Protein AF-A0A151WJF3-F1 (afdb_monomer_lite)

Organism: NCBI:txid64791

pLDDT: mean 71.31, std 19.73, range [31.2, 98.19]

Secondary structure (DSSP, 8-state):
--BSS-HHHHHHHHHHTT----S-HHHHHHHHHHTT--GGGGTB--S-----------------------------------------HHHHHHHHHHHHHHHHHHHHHHHHHHHHHHHHHHHHS----TT--HHHHHHHHHHHHHHH----S-SS-HHHHHHHHHHHHHHTT--HHHHHHHHH--

Foldseek 3Di:
DDFPDDLVVLLVLCVVLVHDSDDDPVVSVVVCVVSVNDVVVRNDDDPDDDDDDDDDDDDDDDDDDDDDDDDDDDDDDDDDDDDDDPPDPVVVVVVVVVVVVVVVVVVVVVVVVVVVVVVVVVVPPPDPCPCPPVVVVVVVLVVLLVQLDQDPVPDPCPVVSVVSLVVCCVVVVDDPVSSCCSNPVD

Radius of gyration: 34.74 Å; chains: 1; bounding box: 53×50×110 Å

Sequence (186 aa):
MASLLTVAELKEKLKDAGLPTYGLKSEMISRLLNAGVPLEELKIMSAQEVTPEQQLDEGPQQATSIINTTIDPSTFRQRQGPSRVASNPTTTLAEQKVDLLRRERDVAQREAELLRRELEMLRVTPRPEASTPLRAKIRKWQELKDLIGEFNGTNWDFDRWEKQVQTLLSTYDLSNHEAKALVCSN

Structure (mmCIF, N/CA/C/O backbone):
data_AF-A0A151WJF3-F1
#
_entry.id   AF-A0A151WJF3-F1
#
loop_
_atom_site.group_PDB
_atom_site.id
_atom_site.type_symbol
_atom_site.label_atom_id
_atom_site.label_alt_id
_atom_site.label_comp_id
_atom_site.label_asym_id
_atom_site.label_entity_id
_atom_site.label_seq_id
_atom_site.pdbx_PDB_ins_code
_atom_site.Cartn_x
_atom_site.Cartn_y
_atom_site.Cartn_z
_atom_site.occupancy
_atom_site.B_iso_or_equiv
_atom_site.auth_seq_id
_atom_site.auth_comp_id
_atom_site.auth_asym_id
_atom_site.auth_atom_id
_atom_site.pdbx_PDB_model_num
ATOM 1 N N . MET A 1 1 ? 6.990 -11.179 9.693 1.00 52.62 1 MET A N 1
ATOM 2 C CA . MET A 1 1 ? 6.708 -12.519 10.250 1.00 52.62 1 MET A CA 1
ATOM 3 C C . MET A 1 1 ? 7.992 -13.063 10.853 1.00 52.62 1 MET A C 1
ATOM 5 O O . MET A 1 1 ? 8.936 -13.297 10.106 1.00 52.62 1 MET A O 1
ATOM 9 N N . ALA A 1 2 ? 8.075 -13.187 12.176 1.00 56.84 2 ALA A N 1
ATOM 10 C CA . ALA A 1 2 ? 9.242 -13.769 12.835 1.00 56.84 2 ALA A CA 1
ATOM 11 C C . ALA A 1 2 ? 8.946 -15.246 13.136 1.00 56.84 2 ALA A C 1
ATOM 13 O O . ALA A 1 2 ? 8.098 -15.548 13.966 1.00 56.84 2 ALA A O 1
ATOM 14 N N . SER A 1 3 ? 9.600 -16.165 12.420 1.00 66.81 3 SER A N 1
ATOM 15 C CA . SER A 1 3 ? 9.608 -17.588 12.791 1.00 66.81 3 SER A CA 1
ATOM 16 C C . SER A 1 3 ? 10.761 -17.843 13.758 1.00 66.81 3 SER A C 1
ATOM 18 O O . SER A 1 3 ? 11.869 -17.332 13.543 1.00 66.81 3 SER A O 1
ATOM 20 N N . LEU A 1 4 ? 10.504 -18.647 14.791 1.00 70.50 4 LEU A N 1
ATOM 21 C CA . LEU A 1 4 ? 11.505 -19.083 15.768 1.00 70.50 4 LEU A CA 1
ATOM 22 C C . LEU A 1 4 ? 12.488 -20.120 15.204 1.00 70.50 4 LEU A C 1
ATOM 24 O O . LEU A 1 4 ? 13.504 -20.383 15.837 1.00 70.50 4 LEU A O 1
ATOM 28 N N . LEU A 1 5 ? 12.224 -20.673 14.016 1.00 77.00 5 LEU A N 1
ATOM 29 C CA . LEU A 1 5 ? 13.125 -21.635 13.390 1.00 77.00 5 LEU A CA 1
ATOM 30 C C . LEU A 1 5 ? 14.404 -20.958 12.896 1.00 77.00 5 LEU A C 1
ATOM 32 O O . LEU A 1 5 ? 14.395 -19.873 12.298 1.00 77.00 5 LEU A O 1
ATOM 36 N N . THR A 1 6 ? 15.528 -21.614 13.123 1.00 86.06 6 THR A N 1
ATOM 37 C CA . THR A 1 6 ? 16.814 -21.247 12.543 1.00 86.06 6 THR A CA 1
ATOM 38 C C . THR A 1 6 ? 16.800 -21.487 11.030 1.00 86.06 6 THR A C 1
ATOM 40 O O . THR A 1 6 ? 15.989 -22.235 10.484 1.00 86.06 6 THR A O 1
ATOM 43 N N . VAL A 1 7 ? 17.717 -20.842 10.306 1.00 86.06 7 VAL A N 1
ATOM 44 C CA . VAL A 1 7 ? 17.839 -21.047 8.850 1.00 86.06 7 VAL A CA 1
ATOM 45 C C . VAL A 1 7 ? 18.190 -22.505 8.519 1.00 86.06 7 VAL A C 1
ATOM 47 O O . VAL A 1 7 ? 17.797 -22.990 7.463 1.00 86.06 7 VAL A O 1
ATOM 50 N N . ALA A 1 8 ? 18.891 -23.210 9.412 1.00 87.62 8 ALA A N 1
ATOM 51 C CA . ALA A 1 8 ? 19.227 -24.622 9.242 1.00 87.62 8 ALA A CA 1
ATOM 52 C C . ALA A 1 8 ? 17.974 -25.513 9.257 1.00 87.62 8 ALA A C 1
ATOM 54 O O . ALA A 1 8 ? 17.758 -26.258 8.305 1.00 87.62 8 ALA A O 1
ATOM 55 N N . GLU A 1 9 ? 17.106 -25.349 10.258 1.00 88.31 9 GLU A N 1
ATOM 56 C CA . GLU A 1 9 ? 15.843 -26.098 10.374 1.00 88.31 9 GLU A CA 1
ATOM 57 C C . GLU A 1 9 ? 14.903 -25.813 9.193 1.00 88.31 9 GLU A C 1
ATOM 59 O O . GLU A 1 9 ? 14.260 -26.711 8.654 1.00 88.31 9 GLU A O 1
ATOM 64 N N . LEU A 1 10 ? 14.861 -24.562 8.718 1.00 89.69 10 LEU A N 1
ATOM 65 C CA . LEU A 1 10 ? 14.083 -24.211 7.527 1.00 89.69 10 LEU A CA 1
ATOM 66 C C . LEU A 1 10 ? 14.630 -24.877 6.255 1.00 89.69 10 LEU A C 1
ATOM 68 O O . LEU A 1 10 ? 13.850 -25.246 5.379 1.00 89.69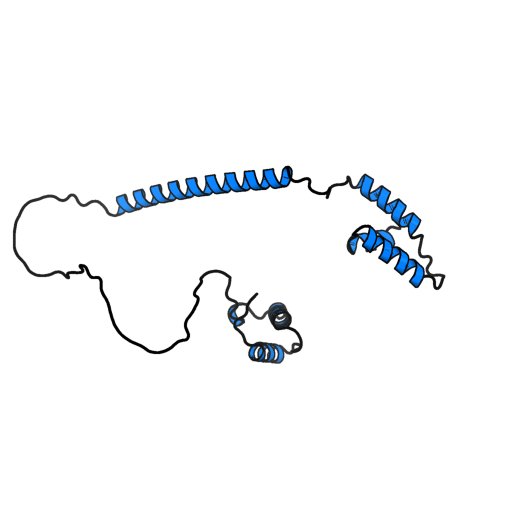 10 LEU A O 1
ATOM 72 N N . LYS A 1 11 ? 15.955 -25.034 6.128 1.00 92.38 11 LYS A N 1
ATOM 73 C CA . LYS A 1 11 ? 16.564 -25.746 4.991 1.00 92.38 11 LYS A CA 1
ATOM 74 C C . LYS A 1 11 ? 16.257 -27.236 5.030 1.00 92.38 11 LYS A C 1
ATOM 76 O O . LYS A 1 11 ? 16.020 -27.810 3.973 1.00 92.38 11 LYS A O 1
ATOM 81 N N . GLU A 1 12 ? 16.264 -27.835 6.214 1.00 91.56 12 GLU A N 1
ATOM 82 C CA . GLU A 1 12 ? 15.923 -29.243 6.413 1.00 91.56 12 GLU A CA 1
ATOM 83 C C . GLU A 1 12 ? 14.481 -29.516 5.979 1.00 91.56 12 GLU A C 1
ATOM 85 O O . GLU A 1 12 ? 14.264 -30.304 5.062 1.00 91.56 12 GLU A O 1
ATOM 90 N N . LYS A 1 13 ? 13.518 -28.731 6.481 1.00 88.56 13 LYS A N 1
ATOM 91 C CA . LYS A 1 13 ? 12.109 -28.850 6.071 1.00 88.56 13 LYS A CA 1
ATOM 92 C C . LYS A 1 13 ? 11.890 -28.637 4.571 1.00 88.56 13 LYS A C 1
ATOM 94 O O . LYS A 1 13 ? 11.081 -29.326 3.957 1.00 88.56 13 LYS A O 1
ATOM 99 N N . LEU A 1 14 ? 12.602 -27.688 3.957 1.00 92.94 14 LEU A N 1
ATOM 100 C CA . LEU A 1 14 ? 12.527 -27.481 2.506 1.00 92.94 14 LEU A CA 1
ATOM 101 C C . LEU A 1 14 ? 13.090 -28.677 1.732 1.00 92.94 14 LEU A C 1
ATOM 103 O O . LEU A 1 14 ? 12.526 -29.046 0.707 1.00 92.94 14 LEU A O 1
ATOM 107 N N . LYS A 1 15 ? 14.170 -29.293 2.220 1.00 93.81 15 LYS A N 1
ATOM 108 C CA . LYS A 1 15 ? 14.770 -30.477 1.602 1.00 93.81 15 LYS A CA 1
ATOM 109 C C . LYS A 1 15 ? 13.832 -31.683 1.682 1.00 93.81 15 LYS A C 1
ATOM 111 O O . LYS A 1 15 ? 13.667 -32.363 0.673 1.00 93.81 15 LYS A O 1
ATOM 116 N N . ASP A 1 16 ? 13.187 -31.892 2.827 1.00 90.88 16 ASP A N 1
ATOM 117 C CA . ASP A 1 16 ? 12.204 -32.965 3.024 1.00 90.88 16 ASP A CA 1
ATOM 118 C C . ASP A 1 16 ? 10.977 -32.785 2.121 1.00 90.88 16 ASP A C 1
ATOM 120 O O . ASP A 1 16 ? 10.446 -33.751 1.578 1.00 90.88 16 ASP A O 1
ATOM 124 N N . ALA A 1 17 ? 10.576 -31.533 1.885 1.00 88.50 17 ALA A N 1
ATOM 125 C CA . ALA A 1 17 ? 9.500 -31.179 0.965 1.00 88.50 17 ALA A CA 1
ATOM 126 C C . ALA A 1 17 ? 9.918 -31.170 -0.524 1.00 88.50 17 ALA A C 1
ATOM 128 O O . ALA A 1 17 ? 9.094 -30.867 -1.386 1.00 88.50 17 ALA A O 1
ATOM 129 N N . GLY A 1 18 ? 11.186 -31.454 -0.853 1.00 92.31 18 GLY A N 1
ATOM 130 C CA . GLY A 1 18 ? 11.698 -31.401 -2.229 1.00 92.31 18 GLY A CA 1
ATOM 131 C C . GLY A 1 18 ? 11.726 -29.989 -2.833 1.00 92.31 18 GLY A C 1
ATOM 132 O O . GLY A 1 18 ? 11.691 -29.831 -4.054 1.00 92.31 18 GLY A O 1
ATOM 133 N N . LEU A 1 19 ? 11.767 -28.954 -1.992 1.00 92.88 19 LEU A N 1
ATOM 134 C CA . LEU A 1 19 ? 11.714 -27.549 -2.383 1.00 92.88 19 LEU A CA 1
ATOM 135 C C . LEU A 1 19 ? 13.110 -26.910 -2.422 1.00 92.88 19 LEU A C 1
ATOM 137 O O . LEU A 1 19 ? 14.025 -27.322 -1.703 1.00 92.88 19 LEU A O 1
ATOM 141 N N . PRO A 1 20 ? 13.294 -25.834 -3.207 1.00 93.62 20 PRO A N 1
ATOM 142 C CA . PRO A 1 20 ? 14.572 -25.138 -3.256 1.00 93.62 20 PRO A CA 1
ATOM 143 C C . PRO A 1 20 ? 14.956 -24.502 -1.909 1.00 93.62 20 PRO A C 1
ATOM 145 O O . PRO A 1 20 ? 14.169 -23.758 -1.319 1.00 93.62 20 PRO A O 1
ATOM 148 N N . THR A 1 21 ? 16.195 -24.729 -1.457 1.00 93.75 21 THR A N 1
ATOM 149 C CA . THR A 1 21 ? 16.718 -24.319 -0.133 1.00 93.75 21 THR A CA 1
ATOM 150 C C . THR A 1 21 ? 17.497 -22.993 -0.126 1.00 93.75 21 THR A C 1
ATOM 152 O O . THR A 1 21 ? 18.108 -22.639 0.887 1.00 93.75 21 THR A O 1
ATOM 155 N N . TYR A 1 22 ? 17.548 -22.276 -1.252 1.00 91.12 22 TYR A N 1
ATOM 156 C CA . TYR A 1 22 ? 18.247 -20.989 -1.386 1.00 91.12 22 TYR A CA 1
ATOM 157 C C . TYR A 1 22 ? 17.318 -19.796 -1.120 1.00 91.12 22 TYR A C 1
ATOM 159 O O . TYR A 1 22 ? 16.115 -19.889 -1.353 1.00 91.12 22 TYR A O 1
ATOM 167 N N . GLY A 1 23 ? 17.870 -18.657 -0.704 1.00 90.69 23 GLY A N 1
ATOM 168 C CA . GLY A 1 23 ? 17.118 -17.410 -0.514 1.00 90.69 23 GLY A CA 1
ATOM 169 C C . GLY A 1 23 ? 17.085 -16.920 0.933 1.00 90.69 23 GLY A C 1
ATOM 170 O O . GLY A 1 23 ? 17.761 -17.461 1.811 1.00 90.69 23 GLY A O 1
ATOM 171 N N . LEU A 1 24 ? 16.315 -15.857 1.163 1.00 91.19 24 LEU A N 1
ATOM 172 C CA . LEU A 1 24 ? 16.157 -15.241 2.483 1.00 91.19 24 LEU A CA 1
ATOM 173 C C . LEU A 1 24 ? 15.243 -16.088 3.381 1.00 91.19 24 LEU A C 1
ATOM 175 O O . LEU A 1 24 ? 14.348 -16.786 2.907 1.00 91.19 24 LEU A O 1
ATOM 179 N N . LYS A 1 25 ? 15.411 -15.971 4.705 1.00 88.88 25 LYS A N 1
ATOM 180 C CA . LYS A 1 25 ? 14.593 -16.689 5.703 1.00 88.88 25 LYS A CA 1
ATOM 181 C C . LYS A 1 25 ? 13.081 -16.506 5.472 1.00 88.88 25 LYS A C 1
ATOM 183 O O . LYS A 1 25 ? 12.321 -17.458 5.608 1.00 88.88 25 LYS A O 1
ATOM 188 N N . SER A 1 26 ? 12.642 -15.310 5.082 1.00 89.31 26 SER A N 1
ATOM 189 C CA . SER A 1 26 ? 11.242 -15.003 4.748 1.00 89.31 26 SER A CA 1
ATOM 190 C C . SER A 1 26 ? 10.731 -15.738 3.501 1.00 89.31 26 SER A C 1
ATOM 192 O O . SER A 1 26 ? 9.595 -16.213 3.489 1.00 89.31 26 SER A O 1
ATOM 194 N N . GLU A 1 27 ? 11.559 -15.864 2.463 1.00 91.19 27 GLU A N 1
ATOM 195 C CA . GLU A 1 27 ? 11.219 -16.597 1.237 1.00 91.19 27 GLU A CA 1
ATOM 196 C C . GLU A 1 27 ? 11.117 -18.096 1.508 1.00 91.19 27 GLU A C 1
ATOM 198 O O . GLU A 1 27 ? 10.193 -18.754 1.035 1.00 91.19 27 GLU A O 1
ATOM 203 N N . MET A 1 28 ? 12.037 -18.623 2.318 1.00 91.25 28 MET A N 1
ATOM 204 C CA . MET A 1 28 ? 12.024 -20.016 2.760 1.00 91.25 28 MET A CA 1
ATOM 205 C C . MET A 1 28 ? 10.736 -20.356 3.518 1.00 91.25 28 MET A C 1
ATOM 207 O O . MET A 1 28 ? 10.091 -21.356 3.214 1.00 91.25 28 MET A O 1
ATOM 211 N N . ILE A 1 29 ? 10.317 -19.487 4.445 1.00 89.12 29 ILE A N 1
ATOM 212 C CA . ILE A 1 29 ? 9.042 -19.620 5.169 1.00 89.12 29 ILE A CA 1
ATOM 213 C C . ILE A 1 29 ? 7.860 -19.589 4.192 1.00 89.12 29 ILE A C 1
ATOM 215 O O . ILE A 1 29 ? 6.976 -20.434 4.269 1.00 89.12 29 ILE A O 1
ATOM 219 N N . SER A 1 30 ? 7.864 -18.659 3.233 1.00 89.88 30 SER A N 1
ATOM 220 C CA . SER A 1 30 ? 6.779 -18.525 2.251 1.00 89.88 30 SER A CA 1
ATOM 221 C C . SER A 1 30 ? 6.625 -19.776 1.378 1.00 89.88 30 SER A C 1
ATOM 223 O O . SER A 1 30 ? 5.507 -20.194 1.091 1.00 89.88 30 SER A O 1
ATOM 225 N N . ARG A 1 31 ? 7.736 -20.415 0.984 1.00 90.50 31 ARG A N 1
ATOM 226 C CA . ARG A 1 31 ? 7.706 -21.669 0.211 1.00 90.50 31 ARG A CA 1
ATOM 227 C C . ARG A 1 31 ? 7.114 -22.826 1.008 1.00 90.50 31 ARG A C 1
ATOM 229 O O . ARG A 1 31 ? 6.324 -23.578 0.450 1.00 90.50 31 ARG A O 1
ATOM 236 N N . LEU A 1 32 ? 7.453 -22.939 2.291 1.00 90.00 32 LEU A N 1
ATOM 237 C CA . LEU A 1 32 ? 6.879 -23.961 3.172 1.00 90.00 32 LEU A CA 1
ATOM 238 C C . LEU A 1 32 ? 5.368 -23.758 3.349 1.00 90.00 32 LEU A C 1
ATOM 240 O O . LEU A 1 32 ? 4.611 -24.718 3.239 1.00 90.00 32 LEU A O 1
ATOM 244 N N . LEU A 1 33 ? 4.921 -22.511 3.518 1.00 88.12 33 LEU A N 1
ATOM 245 C CA . LEU A 1 33 ? 3.493 -22.186 3.600 1.00 88.12 33 LEU A CA 1
ATOM 246 C C . LEU A 1 33 ? 2.743 -22.529 2.307 1.00 88.12 33 LEU A C 1
ATOM 248 O O . LEU A 1 33 ? 1.680 -23.141 2.356 1.00 88.12 33 LEU A O 1
ATOM 252 N N . ASN A 1 34 ? 3.317 -22.200 1.146 1.00 88.56 34 ASN A N 1
ATOM 253 C CA . ASN A 1 34 ? 2.724 -22.534 -0.153 1.00 88.56 34 ASN A CA 1
ATOM 254 C C . ASN A 1 34 ? 2.681 -24.045 -0.419 1.00 88.56 34 ASN A C 1
ATOM 256 O O . ASN A 1 34 ? 1.807 -24.514 -1.141 1.00 88.56 34 ASN A O 1
ATOM 260 N N . ALA A 1 35 ? 3.608 -24.803 0.165 1.00 86.62 35 ALA A N 1
ATOM 261 C CA . ALA A 1 35 ? 3.630 -26.260 0.095 1.00 86.62 35 ALA A CA 1
ATOM 262 C C . ALA A 1 35 ? 2.673 -26.938 1.092 1.00 86.62 35 ALA A C 1
ATOM 264 O O . ALA A 1 35 ? 2.626 -28.163 1.150 1.00 86.62 35 ALA A O 1
ATOM 265 N N . GLY A 1 36 ? 1.901 -26.160 1.859 1.00 82.31 36 GLY A N 1
ATOM 266 C CA . GLY A 1 36 ? 0.902 -26.677 2.792 1.00 82.31 36 GLY A CA 1
ATOM 267 C C . GLY A 1 36 ? 1.454 -27.057 4.166 1.00 82.31 36 GLY A C 1
ATOM 268 O O . GLY A 1 36 ? 0.751 -27.720 4.924 1.00 82.31 36 GLY A O 1
ATOM 269 N N . VAL A 1 37 ? 2.678 -26.640 4.512 1.00 80.44 37 VAL A N 1
ATOM 270 C CA . VAL A 1 37 ? 3.219 -26.838 5.864 1.00 80.44 37 VAL A CA 1
ATOM 271 C C . VAL A 1 37 ? 2.517 -25.867 6.822 1.00 80.44 37 VAL A C 1
ATOM 273 O O . VAL A 1 37 ? 2.593 -24.651 6.612 1.00 80.44 37 VAL A O 1
ATOM 276 N N . PRO A 1 38 ? 1.821 -26.360 7.863 1.00 71.06 38 PRO A N 1
ATOM 277 C CA . PRO A 1 38 ? 1.038 -25.513 8.755 1.00 71.06 38 PRO A CA 1
ATOM 278 C C . PRO A 1 38 ? 1.923 -24.567 9.583 1.00 71.06 38 PRO A C 1
ATOM 280 O O . PRO A 1 38 ? 3.043 -24.896 9.974 1.00 71.06 38 PRO A O 1
ATOM 283 N N . LEU A 1 39 ? 1.395 -23.378 9.886 1.00 68.62 39 LEU A N 1
ATOM 284 C CA . LEU A 1 39 ? 2.078 -22.326 10.659 1.00 68.62 39 LEU A CA 1
ATOM 285 C C . LEU A 1 39 ? 2.490 -22.790 12.072 1.00 68.62 39 LEU A C 1
ATOM 287 O O . LEU A 1 39 ? 3.539 -22.368 12.565 1.00 68.62 39 LEU A O 1
ATOM 291 N N . GLU A 1 40 ? 1.723 -23.704 12.678 1.00 64.12 40 GLU A N 1
ATOM 292 C CA . GLU A 1 40 ? 2.022 -24.363 13.960 1.00 64.12 40 GLU A CA 1
ATOM 293 C C . GLU A 1 40 ? 3.385 -25.067 13.956 1.00 64.12 40 GLU A C 1
ATOM 295 O O . GLU A 1 40 ? 4.162 -24.960 14.905 1.00 64.12 40 GLU A O 1
ATOM 300 N N . GLU A 1 41 ? 3.725 -25.725 12.848 1.00 62.44 41 GLU A N 1
ATOM 301 C CA . GLU A 1 41 ? 5.002 -26.414 12.658 1.00 62.44 41 GLU A CA 1
ATOM 302 C C . GLU A 1 41 ? 6.183 -25.464 12.429 1.00 62.44 41 GLU A C 1
ATOM 304 O O . GLU A 1 41 ? 7.346 -25.873 12.512 1.00 62.44 41 GLU A O 1
ATOM 309 N N . LEU A 1 42 ? 5.891 -24.207 12.100 1.00 63.12 42 LEU A N 1
ATOM 310 C CA . LEU A 1 42 ? 6.871 -23.146 11.888 1.00 63.12 42 LEU A CA 1
ATOM 311 C C . LEU A 1 42 ? 7.058 -22.277 13.135 1.00 63.12 42 LEU A C 1
ATOM 313 O O . LEU A 1 42 ? 7.841 -21.318 13.092 1.00 63.12 42 LEU A O 1
ATOM 317 N N . LYS A 1 43 ? 6.355 -22.617 14.230 1.00 65.06 43 LYS A N 1
ATOM 318 C CA . LYS A 1 43 ? 6.395 -21.941 15.532 1.00 65.06 43 LYS A CA 1
ATOM 319 C C . LYS A 1 43 ? 6.352 -20.417 15.359 1.00 65.06 43 LYS A C 1
ATOM 321 O O . LYS A 1 43 ? 7.144 -19.675 15.943 1.00 65.06 43 LYS A O 1
ATOM 326 N N . ILE A 1 44 ? 5.487 -19.964 14.448 1.00 58.56 44 ILE A N 1
ATOM 327 C CA . ILE A 1 44 ? 5.283 -18.548 14.157 1.00 58.56 44 ILE A CA 1
ATOM 328 C C . ILE A 1 44 ? 4.386 -18.020 15.266 1.00 58.56 44 ILE A C 1
ATOM 330 O O . ILE A 1 44 ? 3.196 -18.313 15.307 1.00 58.56 44 ILE A O 1
ATOM 334 N N . MET A 1 45 ? 4.980 -17.274 16.195 1.00 49.22 45 MET A N 1
ATOM 335 C CA . MET A 1 45 ? 4.217 -16.598 17.235 1.00 49.22 45 MET A CA 1
ATOM 336 C C . MET A 1 45 ? 3.306 -15.570 16.558 1.00 49.22 45 MET A C 1
ATOM 338 O O . MET A 1 45 ? 3.780 -14.598 15.963 1.00 49.22 45 MET A O 1
ATOM 342 N N . SER A 1 46 ? 1.995 -15.813 16.616 1.00 43.19 46 SER A N 1
ATOM 343 C CA . SER A 1 46 ? 0.999 -14.768 16.401 1.00 43.19 46 SER A CA 1
ATOM 344 C C . SER A 1 46 ? 1.251 -13.671 17.431 1.00 43.19 46 SER A C 1
ATOM 346 O O . SER A 1 46 ? 1.547 -13.955 18.591 1.00 43.19 46 SER A O 1
ATOM 348 N N . ALA A 1 47 ? 1.219 -12.423 16.979 1.00 48.38 47 ALA A N 1
ATOM 349 C CA . ALA A 1 47 ? 1.614 -11.257 17.748 1.00 48.38 47 ALA A CA 1
ATOM 350 C C . ALA A 1 47 ? 0.613 -10.950 18.876 1.00 48.38 47 ALA A C 1
ATOM 352 O O . ALA A 1 47 ? -0.187 -10.033 18.750 1.00 48.38 47 ALA A O 1
ATOM 353 N N . GLN A 1 48 ? 0.664 -11.690 19.983 1.00 44.16 48 GLN A N 1
ATOM 354 C CA . GLN A 1 48 ? 0.137 -11.248 21.272 1.00 44.16 48 GLN A CA 1
ATOM 355 C C . GLN A 1 48 ? 0.842 -12.015 22.408 1.00 44.16 48 GLN A C 1
ATOM 357 O O . GLN A 1 48 ? 0.911 -13.236 22.373 1.00 44.16 48 GLN A O 1
ATOM 362 N N . GLU A 1 49 ? 1.336 -11.260 23.396 1.00 45.75 49 GLU A N 1
ATOM 363 C CA . GLU A 1 49 ? 2.003 -11.672 24.654 1.00 45.75 49 GLU A CA 1
ATOM 364 C C . GLU A 1 49 ? 3.547 -11.795 24.677 1.00 45.75 49 GLU A C 1
ATOM 366 O O . GLU A 1 49 ? 4.164 -12.853 24.636 1.00 45.75 49 GLU A O 1
ATOM 371 N N . VAL A 1 50 ? 4.143 -10.598 24.743 1.00 45.06 50 VAL A N 1
ATOM 372 C CA . VAL A 1 50 ? 5.247 -10.091 25.591 1.00 45.06 50 VAL A CA 1
ATOM 373 C C . VAL A 1 50 ? 5.951 -11.069 26.556 1.00 45.06 50 VAL A C 1
ATOM 375 O O . VAL A 1 50 ? 5.336 -11.555 27.498 1.00 45.06 50 VAL A O 1
ATOM 378 N N . THR A 1 51 ? 7.287 -11.158 26.482 1.00 36.19 51 THR A N 1
ATOM 379 C CA . THR A 1 51 ? 8.175 -10.866 27.638 1.00 36.19 51 THR A CA 1
ATOM 380 C C . THR A 1 51 ? 9.627 -10.629 27.190 1.00 36.19 51 THR A C 1
ATOM 382 O O . THR A 1 51 ? 10.171 -11.452 26.451 1.00 36.19 51 THR A O 1
ATOM 385 N N . PRO A 1 52 ? 10.267 -9.514 27.591 1.00 47.16 52 PRO A N 1
ATOM 386 C CA . PRO A 1 52 ? 11.693 -9.291 27.403 1.00 47.16 52 PRO A CA 1
ATOM 387 C C . PRO A 1 52 ? 12.512 -9.800 28.607 1.00 47.16 52 PRO A C 1
ATOM 389 O O . PRO A 1 52 ? 12.062 -9.727 29.745 1.00 47.16 52 PRO A O 1
ATOM 392 N N . GLU A 1 53 ? 13.740 -10.223 28.289 1.00 43.16 53 GLU A N 1
ATOM 393 C CA . GLU A 1 53 ? 14.916 -10.433 29.155 1.00 43.16 53 GLU A CA 1
ATOM 394 C C . GLU A 1 53 ? 14.961 -11.663 30.081 1.00 43.16 53 GLU A C 1
ATOM 396 O O . GLU A 1 53 ? 14.114 -11.854 30.943 1.00 43.16 53 GLU A O 1
ATOM 401 N N . GLN A 1 54 ? 16.045 -12.448 29.980 1.00 39.44 54 GLN A N 1
ATOM 402 C CA . GLN A 1 54 ? 17.164 -12.353 30.937 1.00 39.44 54 GLN A CA 1
ATOM 403 C C . GLN A 1 54 ? 18.282 -13.373 30.628 1.00 39.44 54 GLN A C 1
ATOM 405 O O . GLN A 1 54 ? 18.117 -14.583 30.765 1.00 39.44 54 GLN A O 1
ATOM 410 N N . GLN A 1 55 ? 19.456 -12.853 30.257 1.00 45.50 55 GLN A N 1
ATOM 411 C CA . GLN A 1 55 ? 20.762 -13.447 30.559 1.00 45.50 55 GLN A CA 1
ATOM 412 C C . GLN A 1 55 ? 21.487 -12.473 31.496 1.00 45.50 55 GLN A C 1
ATOM 414 O O . GLN A 1 55 ? 21.616 -11.309 31.126 1.00 45.50 55 GLN A O 1
ATOM 419 N N . LEU A 1 56 ? 21.921 -12.974 32.661 1.00 39.75 56 LEU A N 1
ATOM 420 C CA . LEU A 1 56 ? 22.954 -12.515 33.623 1.00 39.75 56 LEU A CA 1
ATOM 421 C C . LEU A 1 56 ? 22.467 -12.970 35.014 1.00 39.75 56 LEU A C 1
ATOM 423 O O . LEU A 1 56 ? 21.394 -12.567 35.446 1.00 39.75 56 LEU A O 1
ATOM 427 N N . ASP A 1 57 ? 23.004 -14.046 35.585 1.00 37.44 57 ASP A N 1
ATOM 428 C CA . ASP A 1 57 ? 24.294 -14.167 36.292 1.00 37.44 57 ASP A CA 1
ATOM 429 C C . ASP A 1 57 ? 24.305 -13.514 37.693 1.00 37.44 57 ASP A C 1
ATOM 431 O O . ASP A 1 57 ? 23.616 -12.534 37.956 1.00 37.44 57 ASP A O 1
ATOM 435 N N . GLU A 1 58 ? 25.026 -14.174 38.596 1.00 42.97 58 GLU A N 1
ATOM 436 C CA . GLU A 1 58 ? 24.926 -14.246 40.060 1.00 42.97 58 GLU A CA 1
ATOM 437 C C . GLU A 1 58 ? 24.926 -12.943 40.896 1.00 42.97 58 GLU A C 1
ATOM 439 O O . GLU A 1 58 ? 25.585 -11.957 40.578 1.00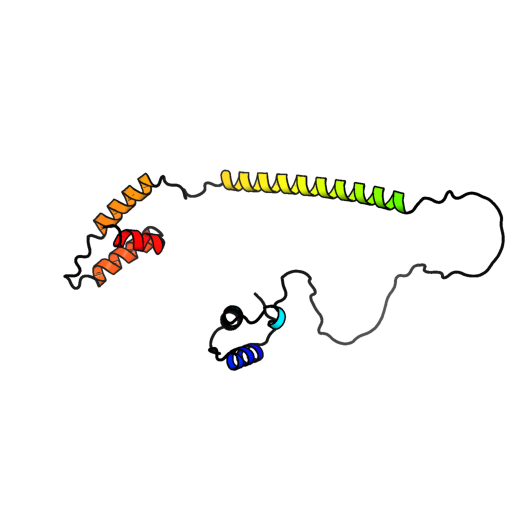 42.97 58 GLU A O 1
ATOM 444 N N . GLY A 1 59 ? 24.307 -13.015 42.092 1.00 31.20 59 GLY A N 1
ATOM 445 C CA . GLY A 1 59 ? 2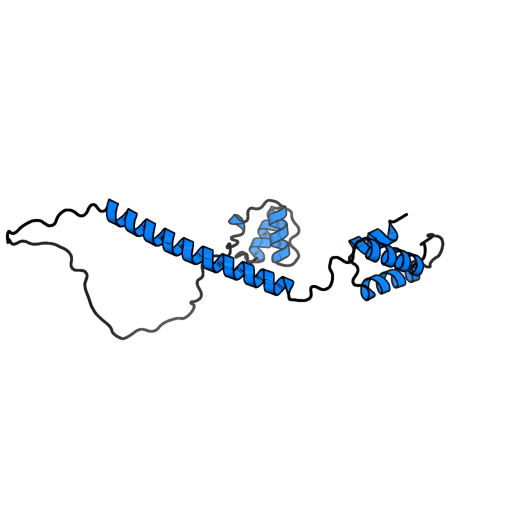4.640 -12.148 43.238 1.00 31.20 59 GLY A CA 1
ATOM 446 C C . GLY A 1 59 ? 23.489 -11.876 44.230 1.00 31.20 59 GLY A C 1
ATOM 447 O O . GLY A 1 59 ? 22.485 -11.293 43.827 1.00 31.20 59 GLY A O 1
ATOM 448 N N . PRO A 1 60 ? 23.592 -12.249 45.528 1.00 52.44 60 PRO A N 1
ATOM 449 C CA . PRO A 1 60 ? 22.483 -12.163 46.481 1.00 52.44 60 PRO A CA 1
ATOM 450 C C . PRO A 1 60 ? 22.536 -10.927 47.401 1.00 52.44 60 PRO A C 1
ATOM 452 O O . PRO A 1 60 ? 23.614 -10.442 47.728 1.00 52.44 60 PRO A O 1
ATOM 455 N N . GLN A 1 61 ? 21.354 -10.586 47.942 1.00 41.25 61 GLN A N 1
ATOM 456 C CA . GLN A 1 61 ? 21.061 -9.964 49.253 1.00 41.25 61 GLN A CA 1
ATOM 457 C C . GLN A 1 61 ? 20.407 -8.566 49.275 1.00 41.25 61 GLN A C 1
ATOM 459 O O . GLN A 1 61 ? 20.984 -7.585 48.827 1.00 41.25 61 GLN A O 1
ATOM 464 N N . GLN A 1 62 ? 19.284 -8.530 50.023 1.00 35.75 62 GLN A N 1
ATOM 465 C CA . GLN A 1 62 ? 18.752 -7.427 50.852 1.00 35.75 62 GLN A CA 1
ATOM 466 C C . GLN A 1 62 ? 18.107 -6.247 50.076 1.00 35.75 62 GLN A C 1
ATOM 468 O O . GLN A 1 62 ? 18.655 -5.767 49.104 1.00 35.75 62 GLN A O 1
ATOM 473 N N . ALA A 1 63 ? 16.934 -5.693 50.408 1.00 38.59 63 ALA A N 1
ATOM 474 C CA . ALA A 1 63 ? 16.190 -5.644 51.661 1.00 38.59 63 ALA A CA 1
ATOM 475 C C . ALA A 1 63 ? 14.712 -5.211 51.439 1.00 38.59 63 ALA A C 1
ATOM 477 O O . ALA A 1 63 ? 14.415 -4.382 50.585 1.00 38.59 63 ALA A O 1
ATOM 478 N N . THR A 1 64 ? 13.838 -5.717 52.321 1.00 35.44 64 THR A N 1
ATOM 479 C CA . THR A 1 64 ? 12.712 -5.033 53.014 1.00 35.44 64 THR A CA 1
ATOM 480 C C . THR A 1 64 ? 11.494 -4.481 52.258 1.00 35.44 64 THR A C 1
ATOM 482 O O . THR A 1 64 ? 11.540 -3.395 51.689 1.00 35.44 64 THR A O 1
ATOM 485 N N . SER A 1 65 ? 10.337 -5.124 52.482 1.00 39.97 65 SER A N 1
ATOM 486 C CA . SER A 1 65 ? 9.130 -4.580 53.171 1.00 39.97 65 SER A CA 1
ATOM 487 C C . SER A 1 65 ? 7.960 -5.554 52.927 1.00 39.97 65 SER A C 1
ATOM 489 O O . SER A 1 65 ? 7.451 -5.613 51.817 1.00 39.97 65 SER A O 1
ATOM 491 N N . ILE A 1 66 ? 7.669 -6.541 53.794 1.00 41.19 66 ILE A N 1
ATOM 492 C CA . ILE A 1 66 ? 6.850 -6.472 55.032 1.00 41.19 66 ILE A CA 1
ATOM 493 C C . ILE A 1 66 ? 5.528 -5.696 54.736 1.00 41.19 66 ILE A C 1
ATOM 495 O O . ILE A 1 66 ? 5.598 -4.526 54.390 1.00 41.19 66 ILE A O 1
ATOM 499 N N . ILE A 1 67 ? 4.298 -6.243 54.761 1.00 41.88 67 ILE A N 1
ATOM 500 C CA . ILE A 1 67 ? 3.529 -6.754 55.918 1.00 41.88 67 ILE A CA 1
ATOM 501 C C . ILE A 1 67 ? 2.162 -7.326 55.433 1.00 41.88 67 ILE A C 1
ATOM 503 O O . ILE A 1 67 ? 1.361 -6.584 54.876 1.00 41.88 67 ILE A O 1
ATOM 507 N N . ASN A 1 68 ? 1.912 -8.608 55.759 1.00 35.75 68 ASN A N 1
ATOM 508 C CA . ASN A 1 68 ? 0.677 -9.202 56.334 1.00 35.75 68 ASN A CA 1
ATOM 509 C C . ASN A 1 68 ? -0.604 -9.374 55.480 1.00 35.75 68 ASN A C 1
ATOM 511 O O . ASN A 1 68 ? -1.028 -8.474 54.777 1.00 35.75 68 ASN A O 1
ATOM 515 N N . THR A 1 69 ? -1.375 -10.465 55.566 1.00 38.41 69 THR A N 1
ATOM 516 C CA . THR A 1 69 ? -1.355 -11.638 56.455 1.00 38.41 69 THR A CA 1
ATOM 517 C C . THR A 1 69 ? -2.259 -12.714 55.848 1.00 38.41 69 THR A C 1
ATOM 519 O O . THR A 1 69 ? -3.459 -12.501 55.686 1.00 38.41 69 THR A O 1
ATOM 522 N N . THR A 1 70 ? -1.688 -13.885 55.581 1.00 42.97 70 THR A N 1
ATOM 523 C CA . THR A 1 70 ? -2.410 -15.155 55.466 1.00 42.97 70 THR A CA 1
ATOM 524 C C . THR A 1 70 ? -2.322 -15.821 56.834 1.00 42.97 70 THR A C 1
ATOM 526 O O . THR A 1 70 ? -1.225 -16.163 57.269 1.00 42.97 70 THR A O 1
ATOM 529 N N . ILE A 1 71 ? -3.448 -15.972 57.533 1.00 50.66 71 ILE A N 1
ATOM 530 C CA . ILE A 1 71 ? -3.558 -16.867 58.690 1.00 50.66 71 ILE A CA 1
ATOM 531 C C . ILE A 1 71 ? -4.650 -17.886 58.380 1.00 50.66 71 ILE A C 1
ATOM 533 O O . ILE A 1 71 ? -5.799 -17.538 58.113 1.00 50.66 71 ILE A O 1
ATOM 537 N N . ASP A 1 72 ? -4.207 -19.135 58.403 1.00 39.19 72 ASP A N 1
ATOM 538 C CA . ASP A 1 72 ? -4.954 -20.382 58.299 1.00 39.19 72 ASP A CA 1
ATOM 539 C C . ASP A 1 72 ? -5.896 -20.580 59.517 1.00 39.19 72 ASP A C 1
ATOM 541 O O . ASP A 1 72 ? -5.646 -20.019 60.592 1.00 39.19 72 ASP A O 1
ATOM 545 N N . PRO A 1 73 ? -6.982 -21.370 59.401 1.00 48.91 73 PRO A N 1
ATOM 546 C CA . PRO A 1 73 ? -8.009 -21.536 60.414 1.00 48.91 73 PRO A CA 1
ATOM 547 C C . PRO A 1 73 ? -7.755 -22.774 61.286 1.00 48.91 73 PRO A C 1
ATOM 549 O O . PRO A 1 73 ? -7.597 -23.876 60.775 1.00 48.91 73 PRO A O 1
ATOM 552 N N . SER A 1 74 ? -7.824 -22.623 62.611 1.00 39.50 74 SER A N 1
ATOM 553 C CA . SER A 1 74 ? -8.474 -23.564 63.550 1.00 39.50 74 SER A CA 1
ATOM 554 C C . SER A 1 74 ? -7.996 -23.323 64.977 1.00 39.50 74 SER A C 1
ATOM 556 O O . SER A 1 74 ? -6.832 -23.540 65.296 1.00 39.50 74 SER A O 1
ATOM 558 N N . THR A 1 75 ? -8.926 -22.946 65.858 1.00 43.47 75 THR A N 1
ATOM 559 C CA . THR A 1 75 ? -9.298 -23.692 67.082 1.00 43.47 75 THR A CA 1
ATOM 560 C C . THR A 1 75 ? -10.020 -22.751 68.058 1.00 43.47 75 THR A C 1
ATOM 562 O O . THR A 1 75 ? -9.415 -22.001 68.811 1.00 43.47 75 THR A O 1
ATOM 565 N N . PHE A 1 76 ? -11.353 -22.824 68.014 1.00 41.50 76 PHE A N 1
ATOM 566 C CA . PHE A 1 76 ? -12.263 -22.900 69.165 1.00 41.50 76 PHE A CA 1
ATOM 567 C C . PHE A 1 76 ? -12.164 -21.856 70.309 1.00 41.50 76 PHE A C 1
ATOM 569 O O . PHE A 1 76 ? -11.370 -22.007 71.230 1.00 41.50 76 PHE A O 1
ATOM 576 N N . ARG A 1 77 ? -13.125 -20.915 70.366 1.00 38.78 77 ARG A N 1
ATOM 577 C CA . ARG A 1 77 ? -14.131 -20.806 71.458 1.00 38.78 77 ARG A CA 1
ATOM 578 C C . ARG A 1 77 ? -15.119 -19.642 71.242 1.00 38.78 77 ARG A C 1
ATOM 580 O O . ARG A 1 77 ? -14.787 -18.476 71.380 1.00 38.78 77 ARG A O 1
ATOM 587 N N . GLN A 1 78 ? -16.372 -20.021 70.995 1.00 49.12 78 GLN A N 1
ATOM 588 C CA . GLN A 1 78 ? -17.550 -19.599 71.763 1.00 49.12 78 GLN A CA 1
ATOM 589 C C . GLN A 1 78 ? -17.759 -18.094 72.036 1.00 49.12 78 GLN A C 1
ATOM 591 O O . GLN A 1 78 ? -17.378 -17.581 73.085 1.00 49.12 78 GLN A O 1
ATOM 596 N N . ARG A 1 79 ? -18.579 -17.450 71.195 1.00 40.72 79 ARG A N 1
ATOM 597 C CA . ARG A 1 79 ? -19.628 -16.530 71.669 1.00 40.72 79 ARG A CA 1
ATOM 598 C C . ARG A 1 79 ? -20.768 -16.412 70.655 1.00 40.72 79 ARG A C 1
ATOM 600 O O . ARG A 1 79 ? -20.550 -16.288 69.458 1.00 40.72 79 ARG A O 1
ATOM 607 N N . GLN A 1 80 ? -21.979 -16.518 71.185 1.00 45.03 80 GLN A N 1
ATOM 608 C CA . GLN A 1 80 ? -23.265 -16.452 70.499 1.00 45.03 80 GLN A CA 1
ATOM 609 C C . GLN A 1 80 ? -23.601 -15.012 70.068 1.00 45.03 80 GLN A C 1
ATOM 611 O O . GLN A 1 80 ? -23.276 -14.074 70.794 1.00 45.03 80 GLN A O 1
ATOM 616 N N . GLY A 1 81 ? -24.327 -14.853 68.955 1.00 39.41 81 GLY A N 1
ATOM 617 C CA . GLY A 1 81 ? -25.083 -13.634 68.615 1.00 39.41 81 GLY A CA 1
ATOM 618 C C . GLY A 1 81 ? -25.224 -13.399 67.100 1.00 39.41 81 GLY A C 1
ATOM 619 O O . GLY A 1 81 ? -24.271 -13.680 66.384 1.00 39.41 81 GLY A O 1
ATOM 620 N N . PRO A 1 82 ? -26.391 -12.965 66.575 1.00 52.22 82 PRO A N 1
ATOM 621 C CA . PRO A 1 82 ? -26.997 -13.617 65.412 1.00 52.22 82 PRO A CA 1
ATOM 622 C C . PRO A 1 82 ? -26.963 -12.819 64.095 1.00 52.22 82 PRO A C 1
ATOM 624 O O . PRO A 1 82 ? -26.858 -11.600 64.071 1.00 52.22 82 PRO A O 1
ATOM 627 N N . SER A 1 83 ? -27.215 -13.556 63.008 1.00 49.06 83 SER A N 1
ATOM 628 C CA . SER A 1 83 ? -27.804 -13.081 61.749 1.00 49.06 83 SER A CA 1
ATOM 629 C C . SER A 1 83 ? -26.929 -12.202 60.843 1.00 49.06 83 SER A C 1
ATOM 631 O O . SER A 1 83 ? -27.174 -11.013 60.654 1.00 49.06 83 SER A O 1
ATOM 633 N N . ARG A 1 84 ? -25.951 -12.821 60.167 1.00 46.41 84 ARG A N 1
ATOM 634 C CA . ARG A 1 84 ? -25.561 -12.362 58.824 1.00 46.41 84 ARG A CA 1
ATOM 635 C C . ARG A 1 84 ? -26.434 -13.103 57.825 1.00 46.41 84 ARG A C 1
ATOM 637 O O . ARG A 1 84 ? -26.275 -14.302 57.618 1.00 46.41 84 ARG A O 1
ATOM 644 N N . VAL A 1 85 ? -27.382 -12.365 57.259 1.00 51.53 85 VAL A N 1
ATOM 645 C CA . VAL A 1 85 ? -28.154 -12.760 56.084 1.00 51.53 85 VAL A CA 1
ATOM 646 C C . VAL A 1 85 ? -27.159 -13.216 55.022 1.00 51.53 85 VAL A C 1
ATOM 648 O O . VAL A 1 85 ? -26.238 -12.476 54.675 1.00 51.53 85 VAL A O 1
ATOM 651 N N . ALA A 1 86 ? -27.308 -14.456 54.565 1.00 52.00 86 ALA A N 1
ATOM 652 C CA . ALA A 1 86 ? -26.554 -14.996 53.451 1.00 52.00 86 ALA A CA 1
ATOM 653 C C . ALA A 1 86 ? -26.790 -14.100 52.227 1.00 52.00 86 ALA A C 1
ATOM 655 O O . ALA A 1 86 ? -27.858 -14.125 51.620 1.00 52.00 86 ALA A O 1
ATOM 656 N N . SER A 1 87 ? -25.81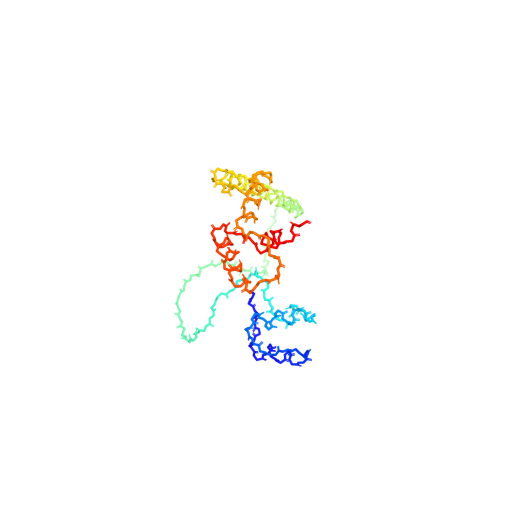3 -13.261 51.885 1.00 58.53 87 SER A N 1
ATOM 657 C CA . SER A 1 87 ? -25.795 -12.590 50.593 1.00 58.53 87 SER A CA 1
ATOM 658 C C . SER A 1 87 ? -25.511 -13.658 49.545 1.00 58.53 87 SER A C 1
ATOM 660 O O . SER A 1 87 ? -24.407 -14.203 49.491 1.00 58.53 87 SER A O 1
ATOM 662 N N . ASN A 1 88 ? -26.532 -13.990 48.759 1.00 57.50 88 ASN A N 1
ATOM 663 C CA . ASN A 1 88 ? -26.433 -14.924 47.646 1.00 57.50 88 ASN A CA 1
ATOM 664 C C . ASN A 1 88 ? -25.277 -14.487 46.718 1.00 57.50 88 ASN A C 1
ATOM 666 O O . ASN A 1 88 ? -25.345 -13.384 46.169 1.00 57.50 88 ASN A O 1
ATOM 670 N N . PRO A 1 89 ? -24.239 -15.317 46.497 1.00 59.81 89 PRO A N 1
ATOM 671 C CA . PRO A 1 89 ? -23.096 -14.967 45.639 1.00 59.81 89 PRO A CA 1
ATOM 672 C C . PRO A 1 89 ? -23.498 -14.729 44.171 1.00 59.81 89 PRO A C 1
ATOM 674 O O . PRO A 1 89 ? -22.742 -14.170 43.379 1.00 59.81 89 PRO A O 1
ATOM 677 N N . THR A 1 90 ? -24.713 -15.130 43.794 1.00 57.81 90 THR A N 1
ATOM 678 C CA . THR A 1 90 ? -25.281 -14.925 42.461 1.00 57.81 90 THR A CA 1
ATOM 679 C C . THR A 1 90 ? -25.656 -13.465 42.196 1.00 57.81 90 THR A C 1
ATOM 681 O O . THR A 1 90 ? -25.511 -13.000 41.067 1.00 57.81 90 THR A O 1
ATOM 684 N N . THR A 1 91 ? -26.101 -12.719 43.216 1.00 61.12 91 THR A N 1
ATOM 685 C CA . THR A 1 91 ? -26.504 -11.309 43.059 1.00 61.12 91 THR A CA 1
ATOM 686 C C . THR A 1 91 ? -25.292 -10.421 42.784 1.00 61.12 91 THR A C 1
ATOM 688 O O . THR A 1 91 ? -25.325 -9.594 41.879 1.00 61.12 91 THR A O 1
ATOM 691 N N . THR A 1 92 ? -24.176 -10.671 43.473 1.00 74.94 92 THR A N 1
ATOM 692 C CA . THR A 1 92 ? -22.934 -9.906 43.296 1.00 74.94 92 THR A CA 1
ATOM 693 C C . THR A 1 92 ? -22.323 -10.090 41.908 1.00 74.94 92 THR A C 1
ATOM 695 O O . THR A 1 92 ? -21.745 -9.160 41.356 1.00 74.94 92 THR A O 1
ATOM 698 N N . LEU A 1 93 ? -22.467 -11.275 41.306 1.00 82.31 93 LEU A N 1
ATOM 699 C CA . LEU A 1 93 ? -21.938 -11.544 39.967 1.00 82.31 93 LEU A CA 1
ATOM 700 C C . LEU A 1 93 ? -22.773 -10.854 38.878 1.00 82.31 93 LEU A C 1
ATOM 702 O O . LEU A 1 93 ? -22.227 -10.352 37.895 1.00 82.31 93 LEU A O 1
ATOM 706 N N . ALA A 1 94 ? -24.093 -10.782 39.069 1.00 87.56 94 ALA A N 1
ATOM 707 C CA . ALA A 1 94 ? -24.977 -10.033 38.184 1.00 87.56 94 ALA A CA 1
ATOM 708 C C . ALA A 1 94 ? -24.677 -8.525 38.228 1.00 87.56 94 ALA A C 1
ATOM 710 O O . ALA A 1 94 ? -24.586 -7.892 37.178 1.00 87.56 94 ALA A O 1
ATOM 711 N N . GLU A 1 95 ? -24.449 -7.968 39.419 1.00 88.00 95 GLU A N 1
ATOM 712 C CA . GLU A 1 95 ? -24.050 -6.566 39.601 1.00 88.00 95 GLU A CA 1
ATOM 713 C C . GLU A 1 95 ? -22.698 -6.269 38.933 1.00 88.00 95 GLU A C 1
ATOM 715 O O . GLU A 1 95 ? -22.591 -5.330 38.144 1.00 88.00 95 GLU A O 1
ATOM 720 N N . GLN A 1 96 ? -21.694 -7.129 39.138 1.00 90.94 96 GLN A N 1
ATOM 721 C CA . GLN A 1 96 ? -20.388 -7.000 38.480 1.00 90.94 96 GLN A CA 1
ATO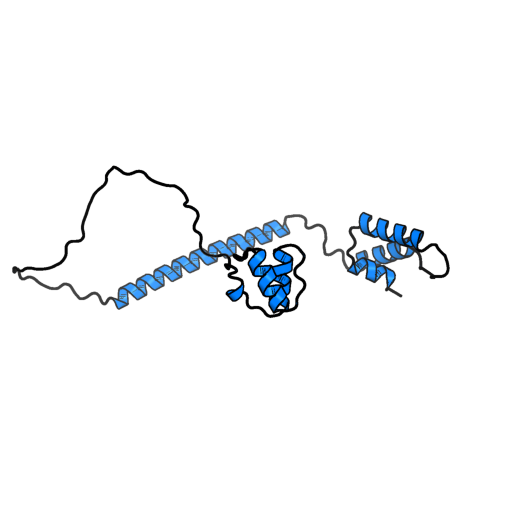M 722 C C . GLN A 1 96 ? -20.490 -7.050 36.949 1.00 90.94 96 GLN A C 1
ATOM 724 O O . GLN A 1 96 ? -19.813 -6.290 36.254 1.00 90.94 96 GLN A O 1
ATOM 729 N N . LYS A 1 97 ? -21.354 -7.912 36.402 1.00 93.38 97 LYS A N 1
ATOM 730 C CA . LYS A 1 97 ? -21.577 -8.004 34.954 1.00 93.38 97 LYS A CA 1
ATOM 731 C C . LYS A 1 97 ? -22.222 -6.738 34.390 1.00 93.38 97 LYS A C 1
ATOM 733 O O . LYS A 1 97 ? -21.839 -6.294 33.311 1.00 93.38 97 LYS A O 1
ATOM 738 N N . VAL A 1 98 ? -23.175 -6.142 35.106 1.00 94.50 98 VAL A N 1
ATOM 739 C CA . VAL A 1 98 ? -23.796 -4.870 34.700 1.00 94.50 98 VAL A CA 1
ATOM 740 C C . VAL A 1 98 ? -22.764 -3.743 34.681 1.00 94.50 98 VAL A C 1
ATOM 742 O O . VAL A 1 98 ? -22.734 -2.960 33.730 1.00 94.50 98 VAL A O 1
ATOM 745 N N . ASP A 1 99 ? -21.888 -3.688 35.681 1.00 95.12 99 ASP A N 1
ATOM 746 C CA . ASP A 1 99 ? -20.820 -2.690 35.738 1.00 95.12 99 ASP A CA 1
ATOM 747 C C . ASP A 1 99 ? -19.801 -2.853 34.605 1.00 95.12 99 ASP A C 1
ATOM 749 O O . ASP A 1 99 ? -19.379 -1.856 34.014 1.00 95.12 99 ASP A O 1
ATOM 753 N N . LEU A 1 100 ? -19.442 -4.089 34.248 1.00 95.75 100 LEU A N 1
ATOM 754 C CA . LEU A 1 100 ? -18.582 -4.365 33.094 1.00 95.75 100 LEU A CA 1
ATOM 755 C C . LEU A 1 100 ? -19.226 -3.903 31.787 1.00 95.75 100 LEU A C 1
ATOM 757 O O . LEU A 1 100 ? -18.605 -3.153 31.040 1.00 95.75 100 LEU A O 1
ATOM 761 N N . LEU A 1 101 ? -20.492 -4.256 31.557 1.00 97.06 101 LEU A N 1
ATOM 762 C CA . LEU A 1 101 ? -21.216 -3.854 30.347 1.00 97.06 101 LEU A CA 1
ATOM 763 C C . LEU A 1 101 ? -21.330 -2.329 30.220 1.00 97.06 101 LEU A C 1
ATOM 765 O O . LEU A 1 101 ? -21.259 -1.783 29.118 1.00 97.06 101 LEU A O 1
ATOM 769 N N . ARG A 1 102 ? -21.472 -1.610 31.341 1.00 97.12 102 ARG A N 1
ATOM 770 C CA . ARG A 1 102 ? -21.450 -0.140 31.339 1.00 97.12 102 ARG A CA 1
ATOM 771 C C . ARG A 1 102 ? -20.093 0.402 30.899 1.00 97.12 102 ARG A C 1
ATOM 773 O O . ARG A 1 102 ? -20.058 1.276 30.035 1.00 97.12 102 ARG A O 1
ATOM 780 N N . ARG A 1 103 ? -19.002 -0.142 31.448 1.00 97.62 103 ARG A N 1
ATOM 781 C CA . ARG A 1 103 ? -17.628 0.249 31.092 1.00 97.62 103 ARG A CA 1
ATOM 782 C C . ARG A 1 103 ? -17.316 -0.061 29.630 1.00 97.62 103 ARG A C 1
ATOM 784 O O . ARG A 1 103 ? -16.761 0.794 28.949 1.00 97.62 103 ARG A O 1
ATOM 791 N N . GLU A 1 104 ? -17.714 -1.232 29.139 1.00 96.50 104 GLU A N 1
ATOM 792 C CA . GLU A 1 104 ? -17.556 -1.619 27.733 1.00 96.50 104 GLU A CA 1
ATOM 793 C C . GLU A 1 104 ? -18.301 -0.658 26.803 1.00 96.50 104 GLU A C 1
ATOM 795 O O . GLU A 1 104 ? -17.720 -0.164 25.838 1.00 96.50 104 GLU A O 1
ATOM 800 N N . ARG A 1 105 ? -19.551 -0.302 27.130 1.00 97.88 105 ARG A N 1
ATOM 801 C CA . ARG A 1 105 ? -20.324 0.678 26.353 1.00 97.88 105 ARG A CA 1
ATOM 802 C C . ARG A 1 105 ? -19.648 2.050 26.331 1.00 97.88 105 ARG A C 1
ATOM 804 O O . ARG A 1 105 ? -19.589 2.676 25.276 1.00 97.88 105 ARG A O 1
ATOM 811 N N . ASP A 1 106 ? -19.123 2.513 27.466 1.00 97.94 106 ASP A N 1
ATOM 812 C CA . ASP A 1 106 ? -18.396 3.788 27.551 1.00 97.94 106 ASP A CA 1
ATOM 813 C C . ASP A 1 106 ? -17.077 3.778 26.758 1.00 97.94 106 ASP A C 1
ATOM 815 O O . ASP A 1 106 ? -16.653 4.820 26.254 1.00 97.94 106 ASP A O 1
ATOM 819 N N . VAL A 1 107 ? -16.397 2.632 26.658 1.00 98.00 107 VAL A N 1
ATOM 820 C CA . VAL A 1 107 ? -15.190 2.471 25.829 1.00 98.00 107 VAL A CA 1
ATOM 821 C C . VAL A 1 107 ? -15.559 2.473 24.349 1.00 98.00 107 VAL A C 1
ATOM 823 O O . VAL A 1 107 ? -15.049 3.310 23.608 1.00 98.00 107 VAL A O 1
ATOM 826 N N . ALA A 1 108 ? -16.516 1.639 23.939 1.00 97.88 108 ALA A N 1
ATOM 827 C CA . ALA A 1 108 ? -16.959 1.551 22.548 1.00 97.88 108 ALA A CA 1
ATOM 828 C C . ALA A 1 108 ? -17.465 2.902 22.013 1.00 97.88 108 ALA A C 1
ATOM 830 O O . ALA A 1 108 ? -17.218 3.263 20.862 1.00 97.88 108 ALA A O 1
ATOM 831 N N . GLN A 1 109 ? -18.140 3.692 22.856 1.00 97.88 109 GLN A N 1
ATOM 832 C CA . GLN A 1 109 ? -18.582 5.035 22.487 1.00 97.88 109 GLN A CA 1
ATOM 833 C C . GLN A 1 109 ? -17.400 5.983 22.229 1.00 97.88 109 GLN A C 1
ATOM 835 O O . GLN A 1 109 ? -17.402 6.703 21.230 1.00 97.88 109 GLN A O 1
ATOM 840 N N . ARG A 1 110 ? -16.370 5.954 23.084 1.00 98.19 110 ARG A N 1
ATOM 841 C CA . ARG A 1 110 ? -15.151 6.757 22.897 1.00 98.19 110 ARG A CA 1
ATOM 842 C C . ARG A 1 110 ? -14.376 6.340 21.649 1.00 98.19 110 ARG A C 1
ATOM 844 O O . ARG A 1 110 ? -13.913 7.205 20.911 1.00 98.19 110 ARG A O 1
ATOM 851 N N . GLU A 1 111 ? -14.274 5.042 21.385 1.00 96.94 111 GLU A N 1
ATOM 852 C CA . GLU A 1 111 ? -13.627 4.511 20.179 1.00 96.94 111 GLU A CA 1
ATOM 853 C C . GLU A 1 111 ? -14.368 4.937 18.903 1.00 96.94 111 GLU A C 1
ATOM 855 O O . GLU A 1 111 ? -13.746 5.396 17.946 1.00 96.94 111 GLU A O 1
ATOM 860 N N . ALA A 1 112 ? -15.705 4.891 18.903 1.00 96.31 112 ALA A N 1
ATOM 861 C CA . ALA A 1 112 ? -16.510 5.349 17.772 1.00 96.31 112 ALA A CA 1
ATOM 862 C C . ALA A 1 112 ? -16.348 6.855 17.495 1.00 96.31 112 ALA A C 1
ATOM 864 O O . ALA A 1 112 ? -16.341 7.286 16.339 1.00 96.31 112 ALA A O 1
ATOM 865 N N . GLU A 1 113 ? -16.220 7.674 18.541 1.00 97.38 113 GLU A N 1
ATOM 866 C CA . GLU A 1 113 ? -15.937 9.105 18.401 1.00 97.38 113 GLU A CA 1
ATOM 867 C C . GLU A 1 113 ? -14.530 9.367 17.848 1.00 97.38 113 GLU A C 1
ATOM 869 O O . GLU A 1 113 ? -14.370 10.243 16.995 1.00 97.38 113 GLU A O 1
ATOM 874 N N . LEU A 1 114 ? -13.530 8.589 18.275 1.00 97.38 114 LEU A N 1
ATOM 875 C CA . LEU A 1 114 ? -12.167 8.640 17.737 1.00 97.38 114 LEU A CA 1
ATOM 876 C C . LEU A 1 114 ? -12.143 8.316 16.242 1.00 97.38 114 LEU A C 1
ATOM 878 O O . LEU A 1 114 ? -11.667 9.135 15.461 1.00 97.38 114 LEU A O 1
ATOM 882 N N . LEU A 1 115 ? -12.766 7.211 15.828 1.00 96.19 115 LEU A N 1
ATOM 883 C CA . LEU A 1 115 ? -12.855 6.824 14.416 1.00 96.19 115 LEU A CA 1
ATOM 884 C C . LEU A 1 115 ? -13.562 7.884 13.562 1.00 96.19 115 LEU A C 1
ATOM 886 O O . LEU A 1 115 ? -13.156 8.152 12.433 1.00 96.19 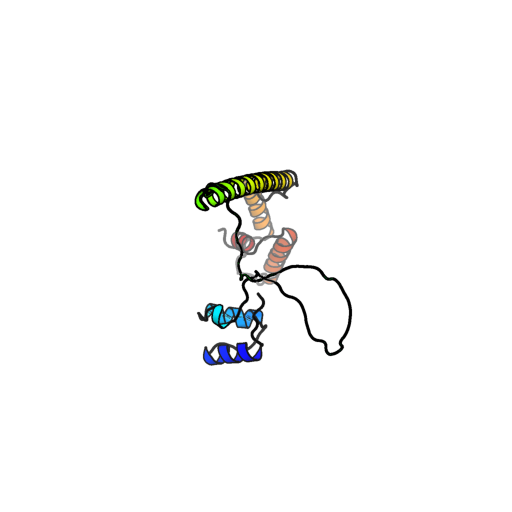115 LEU A O 1
ATOM 890 N N . ARG A 1 116 ? -14.610 8.533 14.089 1.00 95.31 116 ARG A N 1
ATOM 891 C CA . ARG A 1 116 ? -15.266 9.650 13.386 1.00 95.31 116 ARG A CA 1
ATOM 892 C C . ARG A 1 116 ? -14.332 10.842 13.208 1.00 95.31 116 ARG A C 1
ATOM 894 O O . ARG A 1 116 ? -14.323 11.427 12.131 1.00 95.31 116 ARG A O 1
ATOM 901 N N . ARG A 1 117 ? -13.551 11.196 14.233 1.00 95.81 117 ARG A N 1
ATOM 902 C CA . ARG A 1 117 ? -12.551 12.273 14.139 1.00 95.81 117 ARG A CA 1
ATOM 903 C C . ARG A 1 117 ? -11.431 11.914 13.170 1.00 95.81 117 ARG A C 1
ATOM 905 O O . ARG A 1 117 ? -11.030 12.767 12.390 1.00 95.81 117 ARG A O 1
ATOM 912 N N . GLU A 1 118 ? -10.966 10.670 13.177 1.00 92.44 118 GLU A N 1
ATOM 913 C CA . GLU A 1 118 ? -9.969 10.174 12.224 1.00 92.44 118 GLU A CA 1
ATOM 914 C C . GLU A 1 118 ? -10.486 10.248 10.785 1.00 92.44 118 GLU A C 1
ATOM 916 O O . GLU A 1 118 ? -9.806 10.792 9.918 1.00 92.44 118 GLU A O 1
ATOM 921 N N . LEU A 1 119 ? -11.720 9.801 10.531 1.00 87.44 119 LEU A N 1
ATOM 922 C CA . LEU A 1 119 ? -12.358 9.938 9.219 1.00 87.44 119 LEU A CA 1
ATOM 923 C C . LEU A 1 119 ? -12.524 11.399 8.799 1.00 87.44 119 LEU A C 1
ATOM 925 O O . LEU A 1 119 ? -12.337 11.718 7.627 1.00 87.44 119 LEU A O 1
ATOM 929 N N . GLU A 1 120 ? -12.867 12.285 9.731 1.00 90.50 120 GLU A N 1
ATOM 930 C CA . GLU A 1 120 ? -12.986 13.711 9.445 1.00 90.50 120 GLU A CA 1
ATOM 931 C C . GLU A 1 120 ? -11.623 14.328 9.110 1.00 90.50 120 GLU A C 1
ATOM 933 O O . GLU A 1 120 ? -11.502 15.049 8.125 1.00 90.50 120 GLU A O 1
ATOM 938 N N . MET A 1 121 ? -10.559 13.973 9.836 1.00 87.25 121 MET A N 1
ATOM 939 C CA . MET A 1 121 ? -9.199 14.401 9.495 1.00 87.25 121 MET A CA 1
ATOM 940 C C . MET A 1 121 ? -8.769 13.896 8.118 1.00 87.25 121 MET A C 1
ATOM 942 O O . MET A 1 121 ? -8.169 14.659 7.366 1.00 87.25 121 MET A O 1
ATOM 946 N N . LEU A 1 122 ? -9.111 12.654 7.758 1.00 81.31 122 LEU A N 1
ATOM 947 C CA . LEU A 1 122 ? -8.848 12.085 6.429 1.00 81.31 122 LEU A CA 1
ATOM 948 C C . LEU A 1 122 ? -9.677 12.738 5.314 1.00 81.31 122 LEU A C 1
ATOM 950 O O . LEU A 1 122 ? -9.281 12.701 4.151 1.00 81.31 122 LEU A O 1
ATOM 954 N N . ARG A 1 123 ? -10.830 13.328 5.647 1.00 80.94 123 ARG A N 1
ATOM 955 C CA . ARG A 1 123 ? -11.638 14.127 4.714 1.00 80.94 123 ARG A CA 1
ATOM 956 C C . ARG A 1 123 ? -11.107 15.546 4.547 1.00 80.94 123 ARG A C 1
ATOM 958 O O . ARG A 1 123 ? -11.168 16.080 3.446 1.00 80.94 123 ARG A O 1
ATOM 965 N N . VAL A 1 124 ? -10.624 16.150 5.630 1.00 74.38 124 VAL A N 1
ATOM 966 C CA . VAL A 1 124 ? -10.097 17.523 5.652 1.00 74.38 124 VAL A CA 1
ATOM 967 C C . VAL A 1 124 ? -8.661 17.585 5.130 1.00 74.38 124 VAL A C 1
ATOM 969 O O . VAL A 1 124 ? -8.244 18.618 4.608 1.00 74.38 124 VAL A O 1
ATOM 972 N N . THR A 1 125 ? -7.902 16.485 5.194 1.00 59.62 125 THR A N 1
ATOM 973 C CA . THR A 1 125 ? -6.662 16.390 4.419 1.00 59.62 125 THR A CA 1
ATOM 974 C C . THR A 1 125 ? -7.032 16.384 2.938 1.00 59.62 125 THR A C 1
ATOM 976 O O . THR A 1 125 ? -7.824 15.537 2.523 1.00 59.62 125 THR A O 1
ATOM 979 N N . PRO A 1 126 ? -6.488 17.303 2.119 1.00 53.50 126 PRO A N 1
ATOM 980 C CA . PRO A 1 126 ? -6.701 17.263 0.685 1.00 53.50 126 PRO A CA 1
ATOM 981 C C . PRO A 1 126 ? -6.079 15.969 0.166 1.00 53.50 126 PRO A C 1
ATOM 983 O O . PRO A 1 126 ? -4.873 15.866 -0.049 1.00 53.50 126 PRO A O 1
ATOM 986 N N . ARG A 1 127 ? -6.921 14.945 0.011 1.00 47.66 127 ARG A N 1
ATOM 987 C CA . ARG A 1 127 ? -6.603 13.738 -0.735 1.00 47.66 127 ARG A CA 1
ATOM 988 C C . ARG A 1 127 ? -6.198 14.217 -2.128 1.00 47.66 127 ARG A C 1
ATOM 990 O O . ARG A 1 127 ? -7.021 14.878 -2.762 1.00 47.66 127 ARG A O 1
ATOM 997 N N . PRO A 1 128 ? -4.989 13.920 -2.633 1.00 53.12 128 PRO A N 1
ATOM 998 C CA . PRO A 1 128 ? -4.717 14.102 -4.047 1.00 53.12 128 PRO A CA 1
ATOM 999 C C . PRO A 1 128 ? -5.630 13.132 -4.808 1.00 53.12 128 PRO A C 1
ATOM 1001 O O . PRO A 1 128 ? -5.341 11.948 -4.931 1.00 53.12 128 PRO A O 1
ATOM 1004 N N . GLU A 1 129 ? -6.818 13.623 -5.165 1.00 46.72 129 GLU A N 1
ATOM 1005 C CA . GLU A 1 129 ? -7.613 13.307 -6.352 1.00 46.72 129 GLU A CA 1
ATOM 1006 C C . GLU A 1 129 ? -7.434 11.881 -6.908 1.00 46.72 129 GLU A C 1
ATOM 1008 O O . GLU A 1 129 ? -7.092 11.675 -8.071 1.00 46.72 129 GLU A O 1
ATOM 1013 N N . ALA A 1 130 ? -7.741 10.858 -6.104 1.00 54.06 130 ALA A N 1
ATOM 1014 C CA . ALA A 1 130 ? -7.884 9.482 -6.596 1.00 54.06 130 ALA A CA 1
ATOM 1015 C C . ALA A 1 130 ? -9.231 9.249 -7.314 1.00 54.06 130 ALA A C 1
ATOM 1017 O O . ALA A 1 130 ? -9.588 8.119 -7.641 1.00 54.06 130 ALA A O 1
ATOM 1018 N N . SER A 1 131 ? -9.993 10.312 -7.564 1.00 53.72 131 SER A N 1
ATOM 1019 C CA . SER A 1 131 ? -11.203 10.278 -8.375 1.00 53.72 131 SER A CA 1
ATOM 1020 C C . SER A 1 131 ? -11.261 11.497 -9.283 1.00 53.72 131 SER A C 1
ATOM 1022 O O . SER A 1 131 ? -12.268 12.200 -9.331 1.00 53.72 131 SER A O 1
ATOM 1024 N N . THR A 1 132 ? -10.201 11.709 -10.069 1.00 55.47 132 THR A N 1
ATOM 1025 C CA . THR A 1 132 ? -10.408 12.369 -11.358 1.00 55.47 132 THR A CA 1
ATOM 1026 C C . THR A 1 132 ? -11.500 11.574 -12.080 1.00 55.47 132 THR A C 1
ATOM 1028 O O . THR A 1 132 ? -11.381 10.347 -12.192 1.00 55.47 132 THR A O 1
ATOM 1031 N N . PRO A 1 133 ? -12.603 12.213 -12.514 1.00 54.72 133 PRO A N 1
ATOM 1032 C CA . PRO A 1 133 ? -13.694 11.504 -13.162 1.00 54.72 133 PRO A CA 1
ATOM 1033 C C . PRO A 1 133 ? -13.083 10.718 -14.313 1.00 54.72 133 PRO A C 1
ATOM 1035 O O . PRO A 1 133 ? -12.312 11.288 -15.083 1.00 54.72 133 PRO A O 1
ATOM 1038 N N . LEU A 1 134 ? -13.384 9.419 -14.414 1.00 53.09 134 LEU A N 1
ATOM 1039 C CA . LEU A 1 134 ? -12.827 8.502 -15.421 1.00 53.09 134 LEU A CA 1
ATOM 1040 C C . LEU A 1 134 ? -12.729 9.151 -16.810 1.00 53.09 134 LEU A C 1
ATOM 1042 O O . LEU A 1 134 ? -11.770 8.927 -17.531 1.00 53.09 134 LEU A O 1
ATOM 1046 N N . ARG A 1 135 ? -13.659 10.052 -17.140 1.00 52.38 135 ARG A N 1
ATOM 1047 C CA . ARG A 1 135 ? -13.671 10.883 -18.347 1.00 52.38 135 ARG A CA 1
ATOM 1048 C C . ARG A 1 135 ? -12.455 11.807 -18.545 1.00 52.38 135 ARG A C 1
ATOM 1050 O O . ARG A 1 135 ? -11.970 11.910 -19.666 1.00 52.38 135 ARG A O 1
ATOM 1057 N N . ALA A 1 136 ? -11.971 12.486 -17.505 1.00 56.03 136 ALA A N 1
ATOM 1058 C CA . ALA A 1 136 ? -10.759 13.311 -17.557 1.00 56.03 136 ALA A CA 1
ATOM 1059 C C . ALA A 1 136 ? -9.504 12.435 -17.674 1.00 56.03 136 ALA A C 1
ATOM 1061 O O . ALA A 1 136 ? -8.597 12.747 -18.442 1.00 56.03 136 ALA A O 1
ATOM 1062 N N . LYS A 1 137 ? -9.510 11.285 -16.988 1.00 63.09 137 LYS A N 1
ATOM 1063 C CA . LYS A 1 137 ? -8.459 10.275 -17.108 1.00 63.09 137 LYS A CA 1
ATOM 1064 C C . LYS A 1 137 ? -8.391 9.714 -18.534 1.00 63.09 137 LYS A C 1
ATOM 1066 O O . LYS A 1 137 ? -7.313 9.653 -19.097 1.00 63.09 137 LYS A O 1
ATOM 1071 N N . ILE A 1 138 ? -9.535 9.392 -19.147 1.00 61.78 138 ILE A N 1
ATOM 1072 C CA . ILE A 1 138 ? -9.651 8.885 -20.529 1.00 61.78 138 ILE A CA 1
ATOM 1073 C C . ILE A 1 138 ? -9.131 9.897 -21.561 1.00 61.78 138 ILE A C 1
ATOM 1075 O O . ILE A 1 138 ? -8.476 9.501 -22.516 1.00 61.78 138 ILE A O 1
ATOM 1079 N N . ARG A 1 139 ? -9.361 11.203 -21.370 1.00 68.88 139 ARG A N 1
ATOM 1080 C CA . ARG A 1 139 ? -8.796 12.224 -22.274 1.00 68.88 139 ARG A CA 1
ATOM 1081 C C . ARG A 1 139 ? -7.275 12.304 -22.173 1.00 68.88 139 ARG A C 1
ATOM 1083 O O . ARG A 1 139 ? -6.603 12.262 -23.194 1.00 68.88 139 ARG A O 1
ATOM 1090 N N . LYS A 1 140 ? -6.746 12.298 -20.947 1.00 76.06 140 LYS A N 1
ATOM 1091 C CA . LYS A 1 140 ? -5.301 12.213 -20.704 1.00 76.06 140 LYS A CA 1
ATOM 1092 C C . LYS A 1 140 ? -4.707 10.916 -21.272 1.00 76.06 140 LYS A C 1
ATOM 1094 O O . LYS A 1 140 ? -3.602 10.931 -21.792 1.00 76.06 140 LYS A O 1
ATOM 1099 N N . TRP A 1 141 ? -5.449 9.806 -21.216 1.00 74.75 141 TRP A N 1
ATOM 1100 C CA . TRP A 1 141 ? -5.042 8.530 -21.813 1.00 74.75 141 TRP A CA 1
ATOM 1101 C C . TRP A 1 141 ? -4.910 8.606 -23.332 1.00 74.75 141 TRP A C 1
ATOM 1103 O O . TRP A 1 141 ? -3.947 8.071 -23.872 1.00 74.75 141 TRP A O 1
ATOM 1113 N N . GLN A 1 142 ? -5.836 9.289 -24.008 1.00 79.88 142 GLN A N 1
ATOM 1114 C CA . GLN A 1 142 ? -5.771 9.475 -25.455 1.00 79.88 142 GLN A CA 1
ATOM 1115 C C . GLN A 1 142 ? -4.580 10.356 -25.854 1.00 79.88 142 GLN A C 1
ATOM 1117 O O . GLN A 1 142 ? -3.829 9.985 -26.743 1.00 79.88 142 GLN A O 1
ATOM 1122 N N . GLU A 1 143 ? -4.339 11.457 -25.138 1.00 81.50 143 GLU A N 1
ATOM 1123 C CA . GLU A 1 143 ? -3.181 12.335 -25.375 1.00 81.50 143 GLU A CA 1
ATOM 1124 C C . GLU A 1 143 ? -1.843 11.604 -25.159 1.00 81.50 143 GLU A C 1
ATOM 1126 O O . GLU A 1 143 ? -0.899 11.775 -25.928 1.00 81.50 143 GLU A O 1
ATOM 1131 N N . LEU A 1 144 ? -1.765 10.746 -24.133 1.00 82.62 144 LEU A N 1
ATOM 1132 C CA . LEU A 1 144 ? -0.601 9.891 -23.883 1.00 82.62 144 LEU A CA 1
ATOM 1133 C C . LEU A 1 144 ? -0.408 8.849 -24.991 1.00 82.62 144 LEU A C 1
ATOM 1135 O O . LEU A 1 144 ? 0.726 8.602 -25.399 1.00 82.62 144 LEU A O 1
ATOM 1139 N N . LYS A 1 145 ? -1.500 8.257 -25.488 1.00 80.81 145 LYS A N 1
ATOM 1140 C CA . LYS A 1 145 ? -1.470 7.310 -26.610 1.00 80.81 145 LYS A CA 1
ATOM 1141 C C . LYS A 1 145 ? -0.971 7.994 -27.886 1.00 80.81 145 LYS A C 1
ATOM 1143 O O . LYS A 1 145 ? -0.076 7.466 -28.542 1.00 80.81 145 LYS A O 1
ATOM 1148 N N . ASP A 1 146 ? -1.475 9.188 -28.183 1.00 82.25 146 ASP A N 1
ATOM 1149 C CA . ASP A 1 146 ? -1.079 9.973 -29.355 1.00 82.25 146 ASP A CA 1
ATOM 1150 C C . ASP A 1 146 ? 0.405 10.392 -29.291 1.00 82.25 146 ASP A C 1
ATOM 1152 O O . ASP A 1 146 ? 1.082 10.445 -30.316 1.00 82.25 146 ASP A O 1
ATOM 1156 N N . LEU A 1 147 ? 0.942 10.635 -28.087 1.00 81.81 147 LEU A N 1
ATOM 1157 C CA . LEU A 1 147 ? 2.349 10.992 -27.871 1.00 81.81 147 LEU A CA 1
ATOM 1158 C C . LEU A 1 147 ? 3.319 9.810 -28.050 1.00 81.81 147 LEU A C 1
ATOM 1160 O O . LEU A 1 147 ? 4.459 10.006 -28.477 1.00 81.81 147 LEU A O 1
ATOM 1164 N N . ILE A 1 148 ? 2.888 8.595 -27.701 1.00 80.50 148 ILE A N 1
ATOM 1165 C CA . ILE A 1 148 ? 3.675 7.363 -27.870 1.00 80.50 148 ILE A CA 1
ATOM 1166 C C . ILE A 1 148 ? 3.641 6.894 -29.332 1.00 80.50 148 ILE A C 1
ATOM 1168 O O . ILE A 1 148 ? 4.636 6.368 -29.833 1.00 80.50 148 ILE A O 1
ATOM 1172 N N . GLY A 1 149 ? 2.516 7.111 -30.018 1.00 77.44 149 GLY A N 1
ATOM 1173 C CA . GLY A 1 149 ? 2.268 6.589 -31.358 1.00 77.44 149 GLY A CA 1
ATOM 1174 C C . GLY A 1 149 ? 1.967 5.086 -31.363 1.00 77.44 149 GLY A C 1
ATOM 1175 O O . GLY A 1 149 ? 2.240 4.354 -30.408 1.00 77.44 149 GLY A O 1
ATOM 1176 N N . GLU A 1 150 ? 1.371 4.604 -32.452 1.00 77.12 150 GLU A N 1
ATOM 1177 C CA . GLU A 1 150 ? 1.082 3.180 -32.622 1.00 77.12 150 GLU A CA 1
ATOM 1178 C C . GLU A 1 150 ? 2.362 2.412 -32.967 1.00 77.12 150 GLU A C 1
ATOM 1180 O O . GLU A 1 150 ? 3.037 2.696 -33.959 1.00 77.12 150 GLU A O 1
ATOM 1185 N N . PHE A 1 151 ? 2.695 1.408 -32.153 1.00 75.38 151 PHE A N 1
ATOM 1186 C CA . PHE A 1 151 ? 3.791 0.499 -32.462 1.00 75.38 151 PHE A CA 1
ATOM 1187 C C . PHE A 1 151 ? 3.356 -0.450 -33.584 1.00 75.38 151 PHE A C 1
ATOM 1189 O O . PHE A 1 151 ? 2.618 -1.407 -33.363 1.00 75.38 151 PHE A O 1
ATOM 1196 N N . ASN A 1 152 ? 3.818 -0.182 -34.804 1.00 69.62 152 ASN A N 1
ATOM 1197 C CA . ASN A 1 152 ? 3.478 -0.961 -35.998 1.00 69.62 152 ASN A CA 1
ATOM 1198 C C . ASN A 1 152 ? 4.334 -2.230 -36.177 1.00 69.62 152 ASN A C 1
ATOM 1200 O O . ASN A 1 152 ? 4.133 -2.974 -37.135 1.00 69.62 152 ASN A O 1
ATOM 1204 N N . GLY A 1 153 ? 5.294 -2.489 -35.281 1.00 70.94 153 GLY A N 1
ATOM 1205 C CA . GLY A 1 153 ? 6.137 -3.691 -35.295 1.00 70.94 153 GLY A CA 1
ATOM 1206 C C . GLY A 1 153 ? 7.114 -3.799 -36.472 1.00 70.94 153 GLY A C 1
ATOM 1207 O O . GLY A 1 153 ? 7.878 -4.758 -36.535 1.00 70.94 153 GLY A O 1
ATOM 1208 N N . THR A 1 154 ? 7.119 -2.838 -37.398 1.00 60.31 154 THR A N 1
ATOM 1209 C CA . THR A 1 154 ? 7.878 -2.918 -38.658 1.00 60.31 154 THR A CA 1
ATOM 1210 C C . THR A 1 154 ? 9.204 -2.171 -38.648 1.00 60.31 154 THR A C 1
ATOM 1212 O O . THR A 1 154 ? 9.925 -2.207 -39.640 1.00 60.31 154 THR A O 1
ATOM 1215 N N . ASN A 1 155 ? 9.567 -1.528 -37.543 1.00 54.47 155 ASN A N 1
ATOM 1216 C CA . ASN A 1 155 ? 10.818 -0.794 -37.444 1.00 54.47 155 ASN A CA 1
ATOM 1217 C C . ASN A 1 155 ? 11.545 -1.164 -36.156 1.00 54.47 155 ASN A C 1
ATOM 1219 O O . ASN A 1 155 ? 10.920 -1.368 -35.116 1.00 54.47 155 ASN A O 1
ATOM 1223 N N . TRP A 1 156 ? 12.875 -1.183 -36.214 1.00 59.00 156 TRP A N 1
ATOM 1224 C CA . TRP A 1 156 ? 13.805 -1.398 -35.097 1.00 59.00 156 TRP A CA 1
ATOM 1225 C C . TRP A 1 156 ? 13.743 -0.272 -34.037 1.00 59.00 156 TRP A C 1
ATOM 1227 O O . TRP A 1 156 ? 14.682 -0.038 -33.287 1.00 59.00 156 TRP A O 1
ATOM 1237 N N . ASP A 1 157 ? 12.614 0.430 -33.968 1.00 71.44 157 ASP A N 1
ATOM 1238 C CA . ASP A 1 157 ? 12.304 1.539 -33.082 1.00 71.44 157 ASP A CA 1
ATOM 1239 C C . ASP A 1 157 ? 11.692 1.061 -31.758 1.00 71.44 157 ASP A C 1
ATOM 1241 O O . ASP A 1 157 ? 11.231 1.891 -30.978 1.00 71.44 157 ASP A O 1
ATOM 1245 N N . PHE A 1 158 ? 11.700 -0.249 -31.469 1.00 80.44 158 PHE A N 1
ATOM 1246 C CA . PHE A 1 158 ? 11.247 -0.774 -30.176 1.00 80.44 158 PHE A CA 1
ATOM 1247 C C . PHE A 1 158 ? 11.980 -0.089 -29.021 1.00 80.44 158 PHE A C 1
ATOM 1249 O O . PHE A 1 158 ? 11.329 0.401 -28.109 1.00 80.44 158 PHE A O 1
ATOM 1256 N N . ASP A 1 159 ? 13.303 0.063 -29.113 1.00 82.06 159 ASP A N 1
ATOM 1257 C CA . ASP A 1 159 ? 14.098 0.732 -28.075 1.00 82.06 159 ASP A CA 1
ATOM 1258 C C . ASP A 1 159 ? 13.695 2.202 -27.881 1.00 82.06 159 ASP A C 1
ATOM 1260 O O . ASP A 1 159 ? 13.762 2.750 -26.779 1.00 82.06 159 ASP A O 1
ATOM 1264 N N . ARG A 1 160 ? 13.302 2.882 -28.965 1.00 82.69 160 ARG A N 1
ATOM 1265 C CA . ARG A 1 160 ? 12.842 4.276 -28.917 1.00 82.69 160 ARG A CA 1
ATOM 1266 C C . ARG A 1 160 ? 11.449 4.352 -28.297 1.00 82.69 160 ARG A C 1
ATOM 1268 O O . ARG A 1 160 ? 11.235 5.168 -27.403 1.00 82.69 160 ARG A O 1
ATOM 1275 N N . TRP A 1 161 ? 10.544 3.491 -28.748 1.00 85.00 161 TRP A N 1
ATOM 1276 C CA . TRP A 1 161 ? 9.179 3.384 -28.251 1.00 85.00 161 TRP A CA 1
ATOM 1277 C C . TRP A 1 161 ? 9.153 3.007 -26.764 1.00 85.00 161 TRP A C 1
ATOM 1279 O O . TRP A 1 161 ? 8.499 3.673 -25.967 1.00 85.00 161 TRP A O 1
ATOM 1289 N N . GLU A 1 162 ? 9.948 2.020 -26.355 1.00 85.44 162 GLU A N 1
ATOM 1290 C CA . GLU A 1 162 ? 10.083 1.586 -24.965 1.00 85.44 162 GLU A CA 1
ATOM 1291 C C . GLU A 1 162 ? 10.585 2.729 -24.079 1.00 85.44 162 GLU A C 1
ATOM 1293 O O . GLU A 1 162 ? 9.999 2.995 -23.031 1.00 85.44 162 GLU A O 1
ATOM 1298 N N . LYS A 1 163 ? 11.600 3.485 -24.520 1.00 86.62 163 LYS A N 1
ATOM 1299 C CA . LYS A 1 163 ? 12.082 4.669 -23.787 1.00 86.62 163 LYS A CA 1
ATOM 1300 C C . LYS A 1 163 ? 11.012 5.748 -23.645 1.00 86.62 163 LYS A C 1
ATOM 1302 O O . LYS A 1 163 ? 10.932 6.380 -22.590 1.00 86.62 163 LYS A O 1
ATOM 1307 N N . GLN A 1 164 ? 10.191 5.970 -24.671 1.00 84.06 164 GLN A N 1
ATOM 1308 C CA . GLN A 1 164 ? 9.073 6.917 -24.610 1.00 84.06 164 GLN A CA 1
ATOM 1309 C C . GLN A 1 164 ? 8.008 6.452 -23.609 1.00 84.06 164 GLN A C 1
ATOM 1311 O O . GLN A 1 164 ? 7.594 7.231 -22.751 1.00 84.06 164 GLN A O 1
ATOM 1316 N N . VAL A 1 165 ? 7.633 5.172 -23.648 1.00 83.75 165 VAL A N 1
ATOM 1317 C CA . VAL A 1 165 ? 6.685 4.566 -22.702 1.00 83.75 165 VAL A CA 1
ATOM 1318 C C . VAL A 1 165 ? 7.227 4.611 -21.272 1.00 83.75 165 VAL A C 1
ATOM 1320 O O . VAL A 1 165 ? 6.508 4.999 -20.355 1.00 83.75 165 VAL A O 1
ATOM 1323 N N . GLN A 1 166 ? 8.502 4.283 -21.067 1.00 84.94 166 GLN A N 1
ATOM 1324 C CA . GLN A 1 166 ? 9.141 4.266 -19.752 1.00 84.94 166 GLN A CA 1
ATOM 1325 C C . GLN A 1 166 ? 9.275 5.672 -19.156 1.00 84.94 166 GLN A C 1
ATOM 1327 O O . GLN A 1 166 ? 9.055 5.862 -17.961 1.00 84.94 166 GLN A O 1
ATOM 1332 N N . THR A 1 167 ? 9.573 6.667 -19.995 1.00 85.06 167 THR A N 1
ATOM 1333 C CA . THR A 1 167 ? 9.620 8.080 -19.597 1.00 85.06 167 THR A CA 1
ATOM 1334 C C . THR A 1 167 ? 8.231 8.590 -19.217 1.00 85.06 167 THR A C 1
ATOM 1336 O O . THR A 1 167 ? 8.083 9.334 -18.251 1.00 85.06 167 THR A O 1
ATOM 1339 N N . LEU A 1 168 ? 7.185 8.174 -19.931 1.00 82.94 168 LEU A N 1
ATOM 1340 C CA . LEU A 1 168 ? 5.808 8.528 -19.585 1.00 82.94 168 LEU A CA 1
ATOM 1341 C C . LEU A 1 168 ? 5.326 7.835 -18.314 1.00 82.94 168 LEU A C 1
ATOM 1343 O O . LEU A 1 168 ? 4.681 8.471 -17.483 1.00 82.94 168 LEU A O 1
ATOM 1347 N N . LEU A 1 169 ? 5.689 6.568 -18.131 1.00 83.38 169 LEU A N 1
ATOM 1348 C CA . LEU A 1 169 ? 5.421 5.816 -16.910 1.00 83.38 169 LEU A CA 1
ATOM 1349 C C . LEU A 1 169 ? 6.010 6.506 -15.679 1.00 83.38 169 LEU A C 1
ATOM 1351 O O . LEU A 1 169 ? 5.299 6.665 -14.690 1.00 83.38 169 LEU A O 1
ATOM 1355 N N . SER A 1 170 ? 7.267 6.954 -15.756 1.00 83.06 170 SER A N 1
ATOM 1356 C CA . SER A 1 170 ? 7.933 7.640 -14.645 1.00 83.06 170 SER A CA 1
ATOM 1357 C C . SER A 1 170 ? 7.435 9.070 -14.433 1.00 83.06 170 SER A C 1
ATOM 1359 O O . SER A 1 170 ? 7.308 9.508 -13.296 1.00 83.06 170 SER A O 1
ATOM 1361 N N . THR A 1 171 ? 7.120 9.803 -15.505 1.00 84.69 171 THR A N 1
ATOM 1362 C CA . THR A 1 171 ? 6.668 11.204 -15.406 1.00 84.69 171 THR A CA 1
ATOM 1363 C C . THR A 1 171 ? 5.254 11.317 -14.834 1.00 84.69 171 THR A C 1
ATOM 1365 O O . THR A 1 171 ? 4.927 12.302 -14.175 1.00 84.69 171 THR A O 1
ATOM 1368 N N . TYR A 1 172 ? 4.400 10.324 -15.092 1.00 80.31 172 TYR A N 1
ATOM 1369 C CA . TYR A 1 172 ? 2.989 10.348 -14.705 1.00 80.31 172 TYR A CA 1
ATOM 1370 C C . TYR A 1 172 ? 2.617 9.341 -13.611 1.00 80.31 172 TYR A C 1
ATOM 1372 O O . TYR A 1 172 ? 1.426 9.210 -13.325 1.00 80.31 172 TYR A O 1
ATOM 1380 N N . ASP A 1 173 ? 3.602 8.667 -13.007 1.00 79.56 173 ASP A N 1
ATOM 1381 C CA . ASP A 1 173 ? 3.416 7.667 -11.941 1.00 79.56 173 ASP A CA 1
ATOM 1382 C C . ASP A 1 173 ? 2.370 6.597 -12.310 1.00 79.56 173 ASP A C 1
ATOM 1384 O O . ASP A 1 173 ? 1.504 6.202 -11.525 1.00 79.56 173 ASP A O 1
ATOM 1388 N N . LEU A 1 174 ? 2.414 6.144 -13.566 1.00 81.38 174 LEU A N 1
ATOM 1389 C CA . LEU A 1 174 ? 1.429 5.202 -14.086 1.00 81.38 174 LEU A CA 1
ATOM 1390 C C . LEU A 1 174 ? 1.732 3.788 -13.585 1.00 81.38 174 LEU A C 1
ATOM 1392 O O . LEU A 1 174 ? 2.860 3.296 -13.642 1.00 81.38 174 LEU A O 1
ATOM 1396 N N . SER A 1 175 ? 0.696 3.094 -13.128 1.00 80.69 175 SER A N 1
ATOM 1397 C CA . SER A 1 175 ? 0.808 1.703 -12.695 1.00 80.69 175 SER A CA 1
ATOM 1398 C C . SER A 1 175 ? 1.031 0.751 -13.878 1.00 80.69 175 SER A C 1
ATOM 1400 O O . SER A 1 175 ? 0.662 1.021 -15.020 1.00 80.69 175 SER A O 1
ATOM 1402 N N . ASN A 1 176 ? 1.580 -0.438 -13.609 1.00 77.19 176 ASN A N 1
ATOM 1403 C CA . ASN A 1 176 ? 1.805 -1.463 -14.640 1.00 77.19 176 ASN A CA 1
ATOM 1404 C C . ASN A 1 176 ? 0.508 -1.859 -15.377 1.00 77.19 176 ASN A C 1
ATOM 1406 O O . ASN A 1 176 ? 0.515 -2.104 -16.581 1.00 77.19 176 ASN A O 1
ATOM 1410 N N . HIS A 1 177 ? -0.616 -1.888 -14.657 1.00 78.00 177 HIS A N 1
ATOM 1411 C CA . HIS A 1 177 ? -1.934 -2.162 -15.229 1.00 78.00 177 HIS A CA 1
ATOM 1412 C C . HIS A 1 177 ? -2.357 -1.076 -16.228 1.00 78.00 177 HIS A C 1
ATOM 1414 O O . HIS A 1 177 ? -2.896 -1.360 -17.293 1.00 78.00 177 HIS A O 1
ATOM 1420 N N . GLU A 1 178 ? -2.084 0.175 -15.892 1.00 76.94 178 GLU A N 1
ATOM 1421 C CA . GLU A 1 178 ? -2.392 1.330 -16.720 1.00 76.94 178 GLU A CA 1
ATOM 1422 C C . GLU A 1 178 ? -1.484 1.432 -17.956 1.00 76.94 178 GLU A C 1
ATOM 1424 O O . GLU A 1 178 ? -1.964 1.715 -19.051 1.00 76.94 178 GLU A O 1
ATOM 1429 N N . ALA A 1 179 ? -0.202 1.089 -17.813 1.00 76.12 179 ALA A N 1
ATOM 1430 C CA . ALA A 1 179 ? 0.734 0.944 -18.928 1.00 76.12 179 ALA A CA 1
ATOM 1431 C C . ALA A 1 179 ? 0.270 -0.116 -19.936 1.00 76.12 179 ALA A C 1
ATOM 1433 O O . ALA A 1 179 ? 0.330 0.080 -21.145 1.00 76.12 179 ALA A O 1
ATOM 1434 N N . LYS A 1 180 ? -0.234 -1.249 -19.438 1.00 80.50 180 LYS A N 1
ATOM 1435 C CA . LYS A 1 180 ? -0.798 -2.307 -20.283 1.00 80.50 180 LYS A CA 1
ATOM 1436 C C . LYS A 1 180 ? -2.078 -1.854 -20.973 1.00 80.50 180 LYS A C 1
ATOM 1438 O O . LYS A 1 180 ? -2.265 -2.152 -22.145 1.00 80.50 180 LYS A O 1
ATOM 1443 N N . ALA A 1 181 ? -2.934 -1.107 -20.278 1.00 78.75 181 ALA A N 1
ATOM 1444 C CA . ALA A 1 181 ? -4.147 -0.557 -20.871 1.00 78.75 181 ALA A CA 1
ATOM 1445 C C . ALA A 1 181 ? -3.844 0.418 -22.027 1.00 78.75 181 ALA A C 1
ATOM 1447 O O . ALA A 1 181 ? -4.546 0.379 -23.032 1.00 78.75 181 ALA A O 1
ATOM 1448 N N . LEU A 1 182 ? -2.777 1.226 -21.927 1.00 74.75 182 LEU A N 1
ATOM 1449 C CA . LEU A 1 182 ? -2.306 2.083 -23.028 1.00 74.75 182 LEU A CA 1
ATOM 1450 C C . LEU A 1 182 ? -1.980 1.297 -24.296 1.00 74.75 182 LEU A C 1
ATOM 1452 O O . LEU A 1 182 ? -2.384 1.687 -25.386 1.00 74.75 182 LEU A O 1
ATOM 1456 N N . VAL A 1 183 ? -1.225 0.210 -24.142 1.00 73.56 183 VAL A N 1
ATOM 1457 C CA . VAL A 1 183 ? -0.703 -0.572 -25.269 1.00 73.56 183 VAL A CA 1
ATOM 1458 C C . VAL A 1 183 ? -1.782 -1.483 -25.862 1.00 73.56 183 VAL A C 1
ATOM 1460 O O . VAL A 1 183 ? -1.806 -1.703 -27.068 1.00 73.56 183 VAL A O 1
ATOM 1463 N N . CYS A 1 184 ? -2.694 -1.994 -25.031 1.00 70.00 184 CYS A N 1
ATOM 1464 C CA . CYS A 1 184 ? -3.702 -2.976 -25.437 1.00 70.00 184 CYS A CA 1
ATOM 1465 C C . CYS A 1 184 ? -5.049 -2.377 -25.878 1.00 70.00 184 CYS A C 1
ATOM 1467 O O . CYS A 1 184 ? -5.918 -3.131 -26.310 1.00 70.00 184 CYS A O 1
ATOM 1469 N N . SER A 1 185 ? -5.272 -1.066 -25.743 1.00 61.47 185 SER A N 1
ATOM 1470 C CA . SER A 1 185 ? -6.531 -0.429 -26.151 1.00 61.47 185 SER A CA 1
ATOM 1471 C C . SER A 1 185 ? -6.551 -0.176 -27.664 1.00 61.47 185 SER A C 1
ATOM 1473 O O . SER A 1 185 ? -6.261 0.943 -28.095 1.00 61.47 185 SER A O 1
ATOM 1475 N N . ASN A 1 186 ? -6.908 -1.195 -28.450 1.00 52.56 186 ASN A N 1
ATOM 1476 C CA . ASN A 1 186 ? -7.265 -1.096 -29.873 1.00 52.56 186 ASN A CA 1
ATOM 1477 C C . ASN A 1 186 ? -8.723 -1.487 -30.100 1.00 52.56 186 ASN A C 1
ATOM 1479 O O . ASN A 1 186 ? -9.151 -2.508 -29.518 1.00 52.56 186 ASN A O 1
#

InterPro domains:
  IPR003034 SAP domain [PF02037] (2-35)
  IPR003034 SAP domain [PS50800] (2-36)
  IPR003034 SAP domain [SM00513] (2-36)
  IPR036361 SAP domain superfamily [G3DSA:1.10.720.30] (3-43)
  IPR036361 SAP domain superfamily [SSF68906] (5-35)